Protein AF-R7UE09-F1 (afdb_monomer_lite)

Structure (mmCIF, N/CA/C/O backbone):
data_AF-R7UE09-F1
#
_entry.id   AF-R7UE09-F1
#
loop_
_atom_site.group_PDB
_atom_site.id
_atom_site.type_symbol
_atom_site.label_atom_id
_atom_site.label_alt_id
_atom_site.label_comp_id
_atom_site.label_asym_id
_atom_site.label_entity_id
_atom_site.label_seq_id
_atom_site.pdbx_PDB_ins_code
_atom_site.Cartn_x
_atom_site.Cartn_y
_atom_site.Cartn_z
_atom_site.occupancy
_atom_site.B_iso_or_equiv
_atom_site.auth_seq_id
_atom_site.auth_comp_id
_atom_site.auth_asym_id
_atom_site.auth_atom_id
_atom_site.pdbx_PDB_model_num
ATOM 1 N N . MET A 1 1 ? -46.634 3.677 63.018 1.00 90.06 1 MET A N 1
ATOM 2 C CA . MET A 1 1 ? -45.262 4.240 62.948 1.00 90.06 1 MET A CA 1
ATOM 3 C C . MET A 1 1 ? -44.211 3.188 62.616 1.00 90.06 1 MET A C 1
ATOM 5 O O . MET A 1 1 ? -43.469 3.429 61.680 1.00 90.06 1 MET A O 1
ATOM 9 N N . LYS A 1 2 ? -44.142 2.040 63.313 1.00 96.00 2 LYS A N 1
ATOM 10 C CA . LYS A 1 2 ? -43.144 0.992 63.010 1.00 96.00 2 LYS A CA 1
ATOM 11 C C . LYS A 1 2 ? -43.232 0.473 61.567 1.00 96.00 2 LYS A C 1
ATOM 13 O O . LYS A 1 2 ? -42.225 0.508 60.877 1.00 96.00 2 LYS A O 1
ATOM 18 N N . ASP A 1 3 ? -44.431 0.135 61.094 1.00 96.38 3 ASP A N 1
ATOM 19 C CA . ASP A 1 3 ? -44.617 -0.410 59.736 1.00 96.38 3 ASP A CA 1
ATOM 20 C C . ASP A 1 3 ? -44.203 0.577 58.636 1.00 96.38 3 ASP A C 1
ATOM 22 O O . ASP A 1 3 ? -43.541 0.194 57.678 1.00 96.38 3 ASP A O 1
ATOM 26 N N . LEU A 1 4 ? -44.504 1.870 58.817 1.00 96.81 4 LEU A N 1
ATOM 27 C CA . LEU A 1 4 ? -44.086 2.927 57.889 1.00 96.81 4 LEU A CA 1
ATOM 28 C C . LEU A 1 4 ? -42.556 3.007 57.781 1.00 96.81 4 LEU A C 1
ATOM 30 O O . LEU A 1 4 ? -42.018 3.097 56.681 1.00 96.81 4 LEU A O 1
ATOM 34 N N . VAL A 1 5 ? -41.854 2.938 58.917 1.00 97.38 5 VAL A N 1
ATOM 35 C CA . VAL A 1 5 ? -40.384 2.954 58.940 1.00 97.38 5 VAL A CA 1
ATOM 36 C C . VAL A 1 5 ? -39.818 1.713 58.250 1.00 97.38 5 VAL A C 1
ATOM 38 O O . VAL A 1 5 ? -38.855 1.828 57.497 1.00 97.38 5 VAL A O 1
ATOM 41 N N . THR A 1 6 ? -40.414 0.536 58.455 1.00 97.19 6 THR A N 1
ATOM 42 C CA . THR A 1 6 ? -39.964 -0.701 57.804 1.00 97.19 6 THR A CA 1
ATOM 43 C C . THR A 1 6 ? -40.121 -0.638 56.284 1.00 97.19 6 THR A C 1
ATOM 45 O O . THR A 1 6 ? -39.176 -0.985 55.576 1.00 97.19 6 THR A O 1
ATOM 48 N N . THR A 1 7 ? -41.250 -0.131 55.778 1.00 97.38 7 THR A N 1
ATOM 49 C CA . THR A 1 7 ? -41.469 0.057 54.333 1.00 97.38 7 THR A CA 1
ATOM 50 C C . THR A 1 7 ? -40.453 1.024 53.731 1.00 97.38 7 THR A C 1
ATOM 52 O O . THR A 1 7 ? -39.807 0.689 52.741 1.00 97.38 7 THR A O 1
ATOM 55 N N . MET A 1 8 ? -40.224 2.176 54.373 1.00 97.44 8 MET A N 1
ATOM 56 C CA . MET A 1 8 ? -39.226 3.148 53.907 1.00 97.44 8 MET A CA 1
ATOM 57 C C . MET A 1 8 ? -37.816 2.548 53.855 1.00 97.44 8 MET A C 1
ATOM 59 O O . MET A 1 8 ? -37.061 2.804 52.919 1.00 97.44 8 MET A O 1
ATOM 63 N N . VAL A 1 9 ? -37.443 1.731 54.847 1.00 97.94 9 VAL A N 1
ATOM 64 C CA . VAL A 1 9 ? -36.134 1.063 54.866 1.00 97.94 9 VAL A CA 1
ATOM 65 C C . VAL A 1 9 ? -35.990 0.090 53.697 1.00 97.94 9 VAL A C 1
ATOM 67 O O . VAL A 1 9 ? -34.912 0.023 53.104 1.00 97.94 9 VAL A O 1
ATOM 70 N N . GLU A 1 10 ? -37.039 -0.651 53.349 1.00 97.69 10 GLU A N 1
ATOM 71 C CA . GLU A 1 10 ? -36.979 -1.605 52.240 1.00 97.69 10 GLU A CA 1
ATOM 72 C C . GLU A 1 10 ? -36.928 -0.898 50.877 1.00 97.69 10 GLU A C 1
ATOM 74 O O . GLU A 1 10 ? -36.085 -1.236 50.045 1.00 97.69 10 GLU A O 1
ATOM 79 N N . GLU A 1 11 ? -37.708 0.170 50.687 1.00 97.94 11 GLU A N 1
ATOM 80 C CA . GLU A 1 11 ? -37.618 1.031 49.498 1.00 97.94 11 GLU A CA 1
ATOM 81 C C . GLU A 1 11 ? -36.215 1.639 49.338 1.00 97.94 11 GLU A C 1
ATOM 83 O O . GLU A 1 11 ? -35.637 1.620 48.248 1.00 97.94 11 GLU A O 1
ATOM 88 N N . MET A 1 12 ? -35.609 2.113 50.433 1.00 97.88 12 MET A N 1
ATOM 89 C CA . MET A 1 12 ? -34.238 2.631 50.412 1.00 97.88 12 MET A CA 1
ATOM 90 C C . MET A 1 12 ? -33.205 1.564 50.024 1.00 97.88 12 MET A C 1
ATOM 92 O O . MET A 1 12 ? -32.206 1.896 49.379 1.00 97.88 12 MET A O 1
ATOM 96 N N . LYS A 1 13 ? -33.405 0.291 50.394 1.00 98.12 13 LYS A N 1
ATOM 97 C CA . LYS A 1 13 ? -32.512 -0.801 49.970 1.00 98.12 13 LYS A CA 1
ATOM 98 C C . LYS A 1 13 ? -32.642 -1.088 48.479 1.00 98.12 13 LYS A C 1
ATOM 100 O O . LYS A 1 13 ? -31.619 -1.244 47.813 1.00 98.12 13 LYS A O 1
ATOM 105 N N . GLU A 1 14 ? -33.858 -1.133 47.947 1.00 97.88 14 GLU A N 1
ATOM 106 C CA . GLU A 1 14 ? -34.077 -1.364 46.514 1.00 97.88 14 GLU A CA 1
ATOM 107 C C . GLU A 1 14 ? -33.550 -0.206 45.656 1.00 97.88 14 GLU A C 1
ATOM 109 O O . GLU A 1 14 ? -32.908 -0.434 44.625 1.00 97.88 14 GLU A O 1
ATOM 114 N N . LEU A 1 15 ? -33.696 1.038 46.123 1.00 97.75 15 LEU A N 1
ATOM 115 C CA . LEU A 1 15 ? -33.069 2.204 45.494 1.00 97.75 15 LEU A CA 1
ATOM 116 C C . LEU A 1 15 ? -31.538 2.093 45.475 1.00 97.75 15 LEU A C 1
ATOM 118 O O . LEU A 1 15 ? -30.920 2.368 44.447 1.00 97.75 15 LEU A O 1
ATOM 122 N N . ARG A 1 16 ? -30.909 1.636 46.568 1.00 97.88 16 ARG A N 1
ATOM 123 C CA . ARG A 1 16 ? -29.450 1.411 46.604 1.00 97.88 16 ARG A CA 1
ATOM 124 C C . ARG A 1 16 ? -29.007 0.346 45.605 1.00 97.88 16 ARG A C 1
ATOM 126 O O . ARG A 1 16 ? -28.089 0.608 44.834 1.00 97.88 16 ARG A O 1
ATOM 133 N N . LYS A 1 17 ? -29.691 -0.801 45.551 1.00 98.19 17 LYS A N 1
ATOM 134 C CA . LYS A 1 17 ? -29.401 -1.859 44.564 1.00 98.19 17 LYS A CA 1
ATOM 135 C C . LYS A 1 17 ? -29.546 -1.350 43.130 1.00 98.19 17 LYS A C 1
ATOM 137 O O . LYS A 1 17 ? -28.749 -1.692 42.259 1.00 98.19 17 LYS A O 1
ATOM 142 N N . THR A 1 18 ? -30.562 -0.528 42.874 1.00 98.06 18 THR A N 1
ATOM 143 C CA . THR A 1 18 ? -30.782 0.078 41.556 1.00 98.06 18 THR A CA 1
ATOM 144 C C . THR A 1 18 ? -29.654 1.045 41.204 1.00 98.06 18 THR A C 1
ATOM 146 O O . THR A 1 18 ? -29.106 0.955 40.108 1.00 98.06 18 THR A O 1
ATOM 149 N N . ASN A 1 19 ? -29.230 1.895 42.141 1.00 97.81 19 ASN A N 1
ATOM 150 C CA . ASN A 1 19 ? -28.097 2.799 41.942 1.00 97.81 19 ASN A CA 1
ATOM 151 C C . ASN A 1 19 ? -26.787 2.045 41.682 1.00 97.81 19 ASN A C 1
ATOM 153 O O . ASN A 1 19 ? -26.046 2.421 40.780 1.00 97.81 19 ASN A O 1
ATOM 157 N N . GLU A 1 20 ? -26.516 0.956 42.406 1.00 98.38 20 GLU A N 1
ATOM 158 C CA . GLU A 1 20 ? -25.344 0.108 42.152 1.00 98.38 20 GLU A CA 1
ATOM 159 C C . GLU A 1 20 ? -25.361 -0.455 40.726 1.00 98.38 20 GLU A C 1
ATOM 161 O O . GLU A 1 20 ? -24.360 -0.377 40.011 1.00 98.38 20 GLU A O 1
ATOM 166 N N . ARG A 1 21 ? -26.517 -0.945 40.258 1.00 98.19 21 ARG A N 1
ATOM 167 C CA . ARG A 1 21 ? -26.673 -1.394 38.866 1.00 98.19 21 ARG A CA 1
ATOM 168 C C . ARG A 1 21 ? -26.395 -0.257 37.883 1.00 98.19 21 ARG A C 1
ATOM 170 O O . ARG A 1 21 ? -25.612 -0.466 36.960 1.00 98.19 21 ARG A O 1
ATOM 177 N N . VAL A 1 22 ? -26.953 0.933 38.113 1.00 98.31 22 VAL A N 1
ATOM 178 C CA . VAL A 1 22 ? -26.730 2.118 37.265 1.00 98.31 22 VAL A CA 1
ATOM 179 C C . VAL A 1 22 ? -25.244 2.489 37.195 1.00 98.31 22 VAL A C 1
ATOM 181 O O . VAL A 1 22 ? -24.721 2.696 36.099 1.00 98.31 22 VAL A O 1
ATOM 184 N N . VAL A 1 23 ? -24.534 2.494 38.326 1.00 98.44 23 VAL A N 1
ATOM 185 C CA . VAL A 1 23 ? -23.087 2.771 38.368 1.00 98.44 23 VAL A CA 1
ATOM 186 C C . VAL A 1 23 ? -22.311 1.734 37.557 1.00 98.44 23 VAL A C 1
ATOM 188 O O . VAL A 1 23 ? -21.515 2.100 36.696 1.00 98.44 23 VAL A O 1
ATOM 191 N N . THR A 1 24 ? -22.602 0.439 37.728 1.00 98.31 24 THR A N 1
ATOM 192 C CA . THR A 1 24 ? -21.917 -0.602 36.940 1.00 98.31 24 THR A CA 1
ATOM 193 C C . THR A 1 24 ? -22.211 -0.510 35.441 1.00 98.31 24 THR A C 1
ATOM 195 O O . THR A 1 24 ? -21.341 -0.819 34.625 1.00 98.31 24 THR A O 1
ATOM 198 N N . THR A 1 25 ? -23.418 -0.087 35.047 1.00 98.19 25 THR A N 1
ATOM 199 C CA . THR A 1 25 ? -23.737 0.156 33.633 1.00 98.19 25 THR A CA 1
ATOM 200 C C . THR A 1 25 ? -23.006 1.378 33.090 1.00 98.19 25 THR A C 1
ATOM 202 O O . THR A 1 25 ? -22.496 1.315 31.974 1.00 98.19 25 THR A O 1
ATOM 205 N N . LEU A 1 26 ? -22.871 2.441 33.887 1.00 98.44 26 LEU A N 1
ATOM 206 C CA . LEU A 1 26 ? -22.141 3.648 33.504 1.00 98.44 26 LEU A CA 1
ATOM 207 C C . LEU A 1 26 ? -20.648 3.356 33.299 1.00 98.44 26 LEU A C 1
ATOM 209 O O . LEU A 1 26 ? -20.067 3.771 32.300 1.00 98.44 26 LEU A O 1
ATOM 213 N N . ASP A 1 27 ? -20.043 2.550 34.172 1.00 98.38 27 ASP A N 1
ATOM 214 C CA . ASP A 1 27 ? -18.650 2.121 34.016 1.00 98.38 27 ASP A CA 1
ATOM 215 C C . ASP A 1 27 ? -18.425 1.307 32.737 1.00 98.38 27 ASP A C 1
ATOM 217 O O . ASP A 1 27 ? -17.396 1.455 32.075 1.00 98.38 27 ASP A O 1
ATOM 221 N N . LYS A 1 28 ? -19.386 0.454 32.359 1.00 98.50 28 LYS A N 1
ATOM 222 C CA . LYS A 1 28 ? -19.333 -0.287 31.090 1.00 98.50 28 LYS A CA 1
ATOM 223 C C . LYS A 1 28 ? -19.444 0.653 29.892 1.00 98.50 28 LYS A C 1
ATOM 225 O O . LYS A 1 28 ? -18.670 0.499 28.952 1.00 98.50 28 LYS A O 1
ATOM 230 N N . MET A 1 29 ? -20.345 1.635 29.938 1.00 98.31 29 MET A N 1
ATOM 231 C CA . MET A 1 29 ? -20.470 2.646 28.882 1.00 98.31 29 MET A CA 1
ATOM 232 C C . MET A 1 29 ? -19.174 3.443 28.711 1.00 98.31 29 MET A C 1
ATOM 234 O O . MET A 1 29 ? -18.689 3.567 27.592 1.00 98.31 29 MET A O 1
ATOM 238 N N . ASN A 1 30 ? -18.546 3.867 29.811 1.00 97.88 30 ASN A N 1
ATOM 239 C CA . ASN A 1 30 ? -17.266 4.582 29.780 1.00 97.88 30 ASN A CA 1
ATOM 240 C C . ASN A 1 30 ? -16.120 3.736 29.193 1.00 97.88 30 ASN A C 1
ATOM 242 O O . ASN A 1 30 ? -15.187 4.272 28.596 1.00 97.88 30 ASN A O 1
ATOM 246 N N . ARG A 1 31 ? -16.146 2.407 29.371 1.00 98.38 31 ARG A N 1
ATOM 247 C CA . ARG A 1 31 ? -15.171 1.503 28.730 1.00 98.38 31 ARG A CA 1
ATOM 248 C C . ARG A 1 31 ? -15.414 1.398 27.228 1.00 98.38 31 ARG A C 1
ATOM 250 O O . ARG A 1 31 ? -14.464 1.541 26.466 1.00 98.38 31 ARG A O 1
ATOM 257 N N . ILE A 1 32 ? -16.670 1.220 26.821 1.00 98.31 32 ILE A N 1
ATOM 258 C CA . ILE A 1 32 ? -17.062 1.160 25.406 1.00 98.31 32 ILE A CA 1
ATOM 259 C C . ILE A 1 32 ? -16.702 2.467 24.691 1.00 98.31 32 ILE A C 1
ATOM 261 O O . ILE A 1 32 ? -16.172 2.431 23.586 1.00 98.31 32 ILE A O 1
ATOM 265 N N . GLU A 1 33 ? -16.925 3.617 25.325 1.00 98.38 33 GLU A N 1
ATOM 266 C CA . GLU A 1 33 ? -16.557 4.923 24.769 1.00 98.38 33 GLU A CA 1
ATOM 267 C C . GLU A 1 33 ? -15.050 5.016 24.482 1.00 98.38 33 GLU A C 1
ATOM 269 O O . GLU A 1 33 ? -14.645 5.392 23.381 1.00 98.38 33 GLU A O 1
ATOM 274 N N . LYS A 1 34 ? -14.206 4.565 25.419 1.00 98.50 34 LYS A N 1
ATOM 275 C CA . LYS A 1 34 ? -12.749 4.516 25.217 1.00 98.50 34 LYS A CA 1
ATOM 276 C C . LYS A 1 34 ? -12.345 3.570 24.087 1.00 98.50 34 LYS A C 1
ATOM 278 O O . LYS A 1 34 ? -11.452 3.902 23.310 1.00 98.50 34 LYS A O 1
ATOM 283 N N . GLU A 1 35 ? -12.980 2.405 23.985 1.00 98.38 35 GLU A N 1
ATOM 284 C CA . GLU A 1 35 ? -12.738 1.460 22.887 1.00 98.38 35 GLU A CA 1
ATOM 285 C C . GLU A 1 35 ? -13.143 2.060 21.533 1.00 98.38 35 GLU A C 1
ATOM 287 O O . GLU A 1 35 ? -12.391 1.955 20.562 1.00 98.38 35 GLU A O 1
ATOM 292 N N . MET A 1 36 ? -14.278 2.765 21.472 1.00 98.06 36 MET A N 1
ATOM 293 C CA . MET A 1 36 ? -14.712 3.483 20.272 1.00 98.06 36 MET A CA 1
ATOM 294 C C . MET A 1 36 ? -13.718 4.566 19.849 1.00 98.06 36 MET A C 1
ATOM 296 O O . MET A 1 36 ? -13.455 4.711 18.655 1.00 98.06 36 MET A O 1
ATOM 300 N N . ASP A 1 37 ? -13.131 5.302 20.791 1.00 98.50 37 ASP A N 1
ATOM 301 C CA . ASP A 1 37 ? -12.121 6.315 20.474 1.00 98.50 37 ASP A CA 1
ATOM 302 C C . ASP A 1 37 ? -10.816 5.705 19.947 1.00 98.50 37 ASP A C 1
ATOM 304 O O . ASP A 1 37 ? -10.200 6.258 19.032 1.00 98.50 37 ASP A O 1
ATOM 308 N N . VAL A 1 38 ? -10.402 4.546 20.467 1.00 98.38 38 VAL A N 1
ATOM 309 C CA . VAL A 1 38 ? -9.259 3.794 19.922 1.00 98.38 38 VAL A CA 1
ATOM 310 C C . VAL A 1 38 ? -9.555 3.322 18.497 1.00 98.38 38 VAL A C 1
ATOM 312 O O . VAL A 1 38 ? -8.719 3.493 17.608 1.00 98.38 38 VAL A O 1
ATOM 315 N N . LEU A 1 39 ? -10.756 2.790 18.249 1.00 98.25 39 LEU A N 1
ATOM 316 C CA . LEU A 1 39 ? -11.174 2.359 16.912 1.00 98.25 39 LEU A CA 1
ATOM 317 C C . LEU A 1 39 ? -11.241 3.524 15.919 1.00 98.25 39 LEU A C 1
ATOM 319 O O . LEU A 1 39 ? -10.801 3.374 14.780 1.00 98.25 39 LEU A O 1
ATOM 323 N N . ARG A 1 40 ? -11.728 4.698 16.340 1.00 98.44 40 ARG A N 1
ATOM 324 C CA . ARG A 1 40 ? -11.729 5.916 15.511 1.00 98.44 40 ARG A CA 1
ATOM 325 C C . ARG A 1 40 ? -10.314 6.314 15.099 1.00 98.44 40 ARG A C 1
ATOM 327 O O . ARG A 1 40 ? -10.067 6.488 13.910 1.00 98.44 40 ARG A O 1
ATOM 334 N N . LYS A 1 41 ? -9.374 6.358 16.049 1.00 98.50 41 LYS A N 1
ATOM 335 C CA . LYS A 1 41 ? -7.960 6.658 15.760 1.00 98.50 41 LYS A CA 1
ATOM 336 C C . LYS A 1 41 ? -7.346 5.654 14.786 1.00 98.50 41 LYS A C 1
ATOM 338 O O . LYS A 1 41 ? -6.725 6.055 13.809 1.00 98.50 41 LYS A O 1
ATOM 343 N N . SER A 1 42 ? -7.576 4.359 15.006 1.00 98.19 42 SER A N 1
ATOM 344 C CA . SER A 1 42 ? -7.095 3.311 14.097 1.00 98.19 42 SER A CA 1
ATOM 345 C C . SER A 1 42 ? -7.696 3.443 12.690 1.00 98.19 42 SER A C 1
ATOM 347 O O . SER A 1 42 ? -6.993 3.279 11.692 1.00 98.19 42 SER A O 1
ATOM 349 N N . SER A 1 43 ? -8.979 3.800 12.587 1.00 98.25 43 SER A N 1
ATOM 350 C CA . SER A 1 43 ? -9.632 4.069 11.303 1.00 98.25 43 SER A CA 1
ATOM 351 C C . SER A 1 43 ? -9.014 5.267 10.573 1.00 98.25 43 SER A C 1
ATOM 353 O O . SER A 1 43 ? -8.848 5.215 9.351 1.00 98.25 43 SER A O 1
ATOM 355 N N . ASP A 1 44 ? -8.661 6.334 11.292 1.00 98.12 44 ASP A N 1
ATOM 356 C CA . ASP A 1 44 ? -8.003 7.509 10.713 1.00 98.12 44 ASP A CA 1
ATOM 357 C C . ASP A 1 44 ? -6.588 7.178 10.215 1.00 98.12 44 ASP A C 1
ATOM 359 O O . ASP A 1 44 ? -6.212 7.569 9.106 1.00 98.12 44 ASP A O 1
ATOM 363 N N . GLU A 1 45 ? -5.829 6.384 10.975 1.00 98.19 45 GLU A N 1
ATOM 364 C CA . GLU A 1 45 ? -4.505 5.894 10.573 1.00 98.19 45 GLU A CA 1
ATOM 365 C C . GLU A 1 45 ? -4.570 5.043 9.297 1.00 98.19 45 GLU A C 1
ATOM 367 O O . GLU A 1 45 ? -3.796 5.268 8.361 1.00 98.19 45 GLU A O 1
ATOM 372 N N . MET A 1 46 ? -5.523 4.108 9.208 1.00 97.75 46 MET A N 1
ATOM 373 C CA . MET A 1 46 ? -5.732 3.306 7.995 1.00 97.75 46 MET A CA 1
ATOM 374 C C . MET A 1 46 ? -6.093 4.179 6.790 1.00 97.75 46 MET A C 1
ATOM 376 O O . MET A 1 46 ? -5.597 3.956 5.683 1.00 97.75 46 MET A O 1
ATOM 380 N N . ARG A 1 47 ? -6.931 5.203 6.988 1.00 98.12 47 ARG A N 1
ATOM 381 C CA . ARG A 1 47 ? -7.295 6.138 5.918 1.00 98.12 47 ARG A CA 1
ATOM 382 C C . ARG A 1 47 ? -6.079 6.906 5.406 1.00 98.12 47 ARG A C 1
ATOM 384 O O . ARG A 1 47 ? -5.974 7.133 4.201 1.00 98.12 47 ARG A O 1
ATOM 391 N N . GLU A 1 48 ? -5.161 7.285 6.287 1.00 98.31 48 GLU A N 1
ATOM 392 C CA . GLU A 1 48 ? -3.937 7.982 5.896 1.00 98.31 48 GLU A CA 1
ATOM 393 C C . GLU A 1 48 ? -2.958 7.061 5.155 1.00 98.31 48 GLU A C 1
ATOM 395 O O . GLU A 1 48 ? -2.411 7.445 4.120 1.00 98.31 48 GLU A O 1
ATOM 400 N N . GLN A 1 49 ? -2.818 5.807 5.592 1.00 96.56 49 GLN A N 1
ATOM 401 C CA . GLN A 1 49 ? -2.048 4.800 4.853 1.00 96.56 49 GLN A CA 1
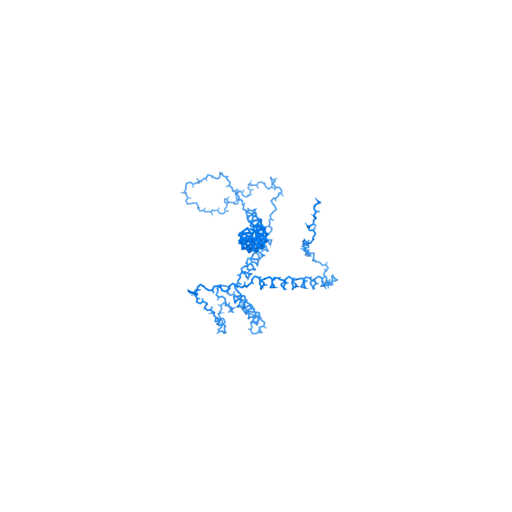ATOM 402 C C . GLN A 1 49 ? -2.604 4.583 3.440 1.00 96.56 49 GLN A C 1
ATOM 404 O O . GLN A 1 49 ? -1.841 4.544 2.472 1.00 96.56 49 GLN A O 1
ATOM 409 N N . LEU A 1 50 ? -3.931 4.505 3.289 1.00 97.44 50 LEU A N 1
ATOM 410 C CA . LEU A 1 50 ? -4.569 4.366 1.977 1.00 97.44 50 LEU A CA 1
ATOM 411 C C . LEU A 1 50 ? -4.265 5.549 1.049 1.00 97.44 50 LEU A C 1
ATOM 413 O O . LEU A 1 50 ? -4.008 5.332 -0.136 1.00 97.44 50 LEU A O 1
ATOM 417 N N . LYS A 1 51 ? -4.229 6.785 1.564 1.00 97.69 51 LYS A N 1
ATOM 418 C CA . LYS A 1 51 ? -3.824 7.953 0.761 1.00 97.69 51 LYS A CA 1
ATOM 419 C C . LYS A 1 51 ? -2.377 7.845 0.289 1.00 97.69 51 LYS A C 1
ATOM 421 O O . LYS A 1 51 ? -2.108 8.081 -0.887 1.00 97.69 51 LYS A O 1
ATOM 426 N N . GLN A 1 52 ? -1.462 7.447 1.175 1.00 96.88 52 GLN A N 1
ATOM 427 C CA . GLN A 1 52 ? -0.052 7.259 0.822 1.00 96.88 52 GLN A CA 1
ATOM 428 C C . GLN A 1 52 ? 0.116 6.181 -0.258 1.00 96.88 52 GLN A C 1
ATOM 430 O O . GLN A 1 52 ? 0.859 6.372 -1.221 1.00 96.88 52 GLN A O 1
ATOM 435 N N . HIS A 1 53 ? -0.616 5.069 -0.152 1.00 93.88 53 HIS A N 1
ATOM 436 C CA . HIS A 1 53 ? -0.616 4.026 -1.178 1.00 93.88 53 HIS A CA 1
ATOM 437 C C . HIS A 1 53 ? -1.177 4.517 -2.517 1.00 93.88 53 HIS A C 1
ATOM 439 O O . HIS A 1 53 ? -0.565 4.270 -3.558 1.00 93.88 53 HIS A O 1
ATOM 445 N N . ALA A 1 54 ? -2.293 5.251 -2.506 1.00 96.62 54 ALA A N 1
ATOM 446 C CA . ALA A 1 54 ? -2.868 5.834 -3.717 1.00 96.62 54 ALA A CA 1
ATOM 447 C C . ALA A 1 54 ? -1.888 6.795 -4.411 1.00 96.62 54 ALA A C 1
ATOM 449 O O . ALA A 1 54 ? -1.775 6.804 -5.638 1.00 96.62 54 ALA A O 1
ATOM 450 N N . GLU A 1 55 ? -1.122 7.563 -3.637 1.00 97.81 55 GLU A N 1
ATOM 451 C CA . GLU A 1 55 ? -0.096 8.444 -4.180 1.00 97.81 55 GLU A CA 1
ATOM 452 C C . GLU A 1 55 ? 1.045 7.671 -4.854 1.00 97.81 55 GLU A C 1
ATOM 454 O O . GLU A 1 55 ? 1.470 8.053 -5.947 1.00 97.81 55 GLU A O 1
ATOM 459 N N . VAL A 1 56 ? 1.520 6.575 -4.255 1.00 96.50 56 VAL A N 1
ATOM 460 C CA . VAL A 1 56 ? 2.548 5.714 -4.867 1.00 96.50 56 VAL A CA 1
ATOM 461 C C . VAL A 1 56 ? 2.054 5.134 -6.193 1.00 96.50 56 VAL A C 1
ATOM 463 O O . VAL A 1 56 ? 2.778 5.194 -7.187 1.00 96.50 56 VAL A O 1
ATOM 466 N N . ILE A 1 57 ? 0.812 4.643 -6.236 1.00 97.00 57 ILE A N 1
ATOM 467 C CA . ILE A 1 57 ? 0.200 4.098 -7.458 1.00 97.00 57 ILE A CA 1
ATOM 468 C C . ILE A 1 57 ? 0.124 5.173 -8.546 1.00 97.00 57 ILE A C 1
ATOM 470 O O . ILE A 1 57 ? 0.514 4.933 -9.687 1.00 97.00 57 ILE A O 1
ATOM 474 N N . ARG A 1 58 ? -0.296 6.394 -8.197 1.00 97.44 58 ARG A N 1
ATOM 475 C CA . ARG A 1 58 ? -0.353 7.519 -9.141 1.00 97.44 58 ARG A CA 1
ATOM 476 C C . ARG A 1 58 ? 1.022 7.854 -9.729 1.00 97.44 58 ARG A C 1
ATOM 478 O O . ARG A 1 58 ? 1.132 8.112 -10.929 1.00 97.44 58 ARG A O 1
ATOM 485 N N . HIS A 1 59 ? 2.071 7.834 -8.907 1.00 95.38 59 HIS A N 1
ATOM 486 C CA . HIS A 1 59 ? 3.442 8.042 -9.377 1.00 95.38 59 HIS A CA 1
ATOM 487 C C . HIS A 1 59 ? 3.900 6.925 -10.321 1.00 95.38 59 HIS A C 1
ATOM 489 O O . HIS A 1 59 ? 4.512 7.218 -11.347 1.00 95.38 59 HIS A O 1
ATOM 495 N N . GLN A 1 60 ? 3.582 5.667 -10.005 1.00 92.69 60 GLN A N 1
ATOM 496 C CA . GLN A 1 60 ? 3.890 4.524 -10.867 1.00 92.69 60 GLN A CA 1
ATOM 497 C C . GLN A 1 60 ? 3.163 4.616 -12.211 1.00 92.69 60 GLN A C 1
ATOM 499 O O . GLN A 1 60 ? 3.806 4.454 -13.243 1.00 92.69 60 GLN A O 1
ATOM 504 N N . GLN A 1 61 ? 1.872 4.959 -12.214 1.00 96.75 61 GLN A N 1
ATOM 505 C CA . GLN A 1 61 ? 1.105 5.148 -13.448 1.00 96.75 61 GLN A CA 1
ATOM 506 C C . GLN A 1 61 ? 1.725 6.244 -14.319 1.00 96.75 61 GLN A C 1
ATOM 508 O O . GLN A 1 61 ? 2.068 6.006 -15.470 1.00 96.75 61 GLN A O 1
ATOM 513 N N . THR A 1 62 ? 1.988 7.413 -13.728 1.00 96.75 62 THR A N 1
ATOM 514 C CA . THR A 1 62 ? 2.615 8.543 -14.435 1.00 96.75 62 THR A CA 1
ATOM 515 C C . THR A 1 62 ? 3.980 8.165 -15.018 1.00 96.75 62 THR A C 1
ATOM 5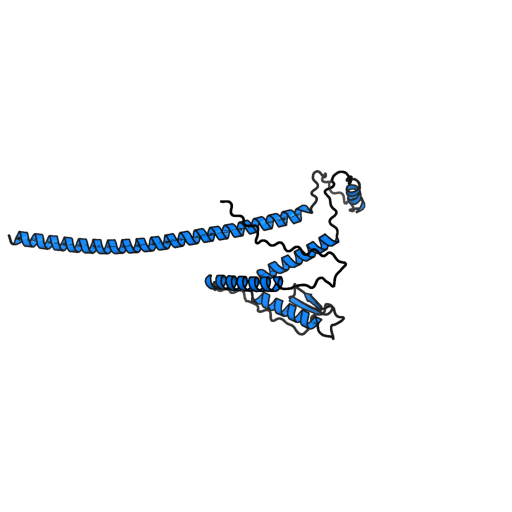17 O O . THR A 1 62 ? 4.377 8.651 -16.076 1.00 96.75 62 THR A O 1
ATOM 520 N N . PHE A 1 63 ? 4.741 7.326 -14.314 1.00 96.19 63 PHE A N 1
ATOM 521 C CA . PHE A 1 63 ? 6.029 6.839 -14.791 1.00 96.19 63 PHE A CA 1
ATOM 522 C C . PHE A 1 63 ? 5.874 5.892 -15.987 1.00 96.19 63 PHE A C 1
ATOM 524 O O . PHE A 1 63 ? 6.578 6.068 -16.982 1.00 96.19 63 PHE A O 1
ATOM 531 N N . MET A 1 64 ? 4.938 4.943 -15.913 1.00 97.06 64 MET A N 1
ATOM 532 C CA . MET A 1 64 ? 4.631 4.025 -17.013 1.00 97.06 64 MET A CA 1
ATOM 533 C C . MET A 1 64 ? 4.149 4.777 -18.255 1.00 97.06 64 MET A C 1
ATOM 535 O O . MET A 1 64 ? 4.648 4.513 -19.344 1.00 97.06 64 MET A O 1
ATOM 539 N N . ASP A 1 65 ? 3.282 5.777 -18.090 1.00 95.69 65 ASP A N 1
ATOM 540 C CA . ASP A 1 65 ? 2.784 6.599 -19.200 1.00 95.69 65 ASP A CA 1
ATOM 541 C C . ASP A 1 65 ? 3.927 7.364 -19.889 1.00 95.69 65 ASP A C 1
ATOM 543 O O . ASP A 1 65 ? 4.001 7.430 -21.114 1.00 95.69 65 ASP A O 1
ATOM 547 N N . LYS A 1 66 ? 4.880 7.900 -19.112 1.00 95.06 66 LYS A N 1
ATOM 548 C CA . LYS A 1 66 ? 6.076 8.564 -19.660 1.00 95.06 66 LYS A CA 1
ATOM 549 C C . LYS A 1 66 ? 6.998 7.596 -20.396 1.00 95.06 66 LYS A C 1
ATOM 551 O O . LYS A 1 66 ? 7.631 7.992 -21.376 1.00 95.06 66 LYS A O 1
ATOM 556 N N . MET A 1 67 ? 7.120 6.361 -19.913 1.00 93.94 67 MET A N 1
ATOM 557 C CA . MET A 1 67 ? 7.886 5.326 -20.603 1.00 93.94 67 MET A CA 1
ATOM 558 C C . MET A 1 67 ? 7.223 4.936 -21.922 1.00 93.94 67 MET A C 1
ATOM 560 O O . MET A 1 67 ? 7.894 4.969 -22.950 1.00 93.94 67 MET A O 1
ATOM 564 N N . ASP A 1 68 ? 5.920 4.658 -21.909 1.00 93.06 68 ASP A N 1
ATOM 565 C CA . ASP A 1 68 ? 5.151 4.304 -23.106 1.00 93.06 68 ASP A CA 1
ATOM 566 C C . ASP A 1 68 ? 5.184 5.439 -24.138 1.00 93.06 68 ASP A C 1
ATOM 568 O O . ASP A 1 68 ? 5.482 5.205 -25.306 1.00 93.06 68 ASP A O 1
ATOM 572 N N . GLN A 1 69 ? 5.017 6.695 -23.708 1.00 92.50 69 GLN A N 1
ATOM 573 C CA . GLN A 1 69 ? 5.142 7.855 -24.591 1.00 92.50 69 GLN A CA 1
ATOM 574 C C . GLN A 1 69 ? 6.536 7.954 -25.224 1.00 92.50 69 GLN A C 1
ATOM 576 O O . GLN A 1 69 ? 6.660 8.301 -26.398 1.00 92.50 69 GLN A O 1
ATOM 581 N N . LYS A 1 70 ? 7.595 7.652 -24.468 1.00 90.75 70 LYS A N 1
ATOM 582 C CA . LYS A 1 70 ? 8.968 7.679 -24.980 1.00 90.75 70 LYS A CA 1
ATOM 583 C C . LYS A 1 70 ? 9.233 6.546 -25.971 1.00 90.75 70 LYS A C 1
ATOM 585 O O . LYS A 1 70 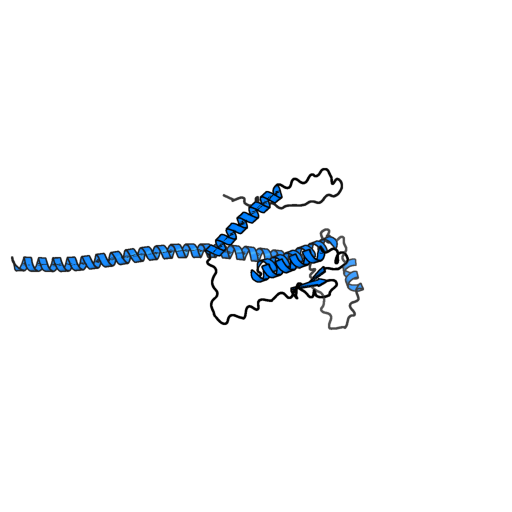? 9.919 6.773 -26.961 1.00 90.75 70 LYS A O 1
ATOM 590 N N . GLU A 1 71 ? 8.714 5.350 -25.708 1.00 87.50 71 GLU A N 1
ATOM 591 C CA . GLU A 1 71 ? 8.857 4.199 -26.605 1.00 87.50 71 GLU A CA 1
ATOM 592 C C . GLU A 1 71 ? 8.049 4.395 -27.892 1.00 87.50 71 GLU A C 1
ATOM 594 O O . GLU A 1 71 ? 8.584 4.233 -28.987 1.00 87.50 71 GLU A O 1
ATOM 599 N N . ARG A 1 72 ? 6.791 4.835 -27.782 1.00 86.88 72 ARG A N 1
ATOM 600 C CA . ARG A 1 72 ? 5.926 5.104 -28.940 1.00 86.88 72 ARG A CA 1
ATOM 601 C C . ARG A 1 72 ? 6.306 6.360 -29.703 1.00 86.88 72 ARG A C 1
ATOM 603 O O . ARG A 1 72 ? 6.059 6.415 -30.900 1.00 86.88 72 ARG A O 1
ATOM 610 N N . GLY A 1 73 ? 6.924 7.344 -29.054 1.00 83.69 73 GLY A N 1
ATOM 611 C CA . GLY A 1 73 ? 7.395 8.566 -29.709 1.00 83.69 73 GLY A CA 1
ATOM 612 C C . GLY A 1 73 ? 8.440 8.311 -30.801 1.00 83.69 73 GLY A C 1
ATOM 613 O O . GLY A 1 73 ? 8.655 9.172 -31.647 1.00 83.69 73 GLY A O 1
ATOM 614 N N . CYS A 1 74 ? 9.069 7.132 -30.808 1.00 78.50 74 CYS A N 1
ATOM 615 C CA . CYS A 1 74 ? 9.980 6.700 -31.867 1.00 78.50 74 CYS A CA 1
ATOM 616 C C . CYS A 1 74 ? 9.302 5.863 -32.965 1.00 78.50 74 CYS A C 1
ATOM 618 O O . CYS A 1 74 ? 9.946 5.563 -33.969 1.00 78.50 74 CYS A O 1
ATOM 620 N N . ASN A 1 75 ? 8.033 5.483 -32.797 1.00 83.88 75 ASN A N 1
ATOM 621 C CA . ASN A 1 75 ? 7.308 4.667 -33.764 1.00 83.88 75 ASN A CA 1
ATOM 622 C C . ASN A 1 75 ? 6.574 5.573 -34.758 1.00 83.88 75 ASN A C 1
ATOM 624 O O . ASN A 1 75 ? 5.748 6.396 -34.369 1.00 83.88 75 ASN A O 1
ATOM 628 N N . LEU A 1 76 ? 6.836 5.387 -36.052 1.00 83.06 76 LEU A N 1
ATOM 629 C CA . LEU A 1 76 ? 6.021 5.979 -37.109 1.00 83.06 76 LEU A CA 1
ATOM 630 C C . LEU A 1 76 ? 4.803 5.081 -37.344 1.00 83.06 76 LEU A C 1
ATOM 632 O O . LEU A 1 76 ? 4.955 3.917 -37.711 1.00 83.06 76 LEU A O 1
ATOM 636 N N . ILE A 1 77 ? 3.603 5.617 -37.133 1.00 82.06 77 ILE A N 1
ATOM 637 C CA . ILE A 1 77 ? 2.351 4.916 -37.431 1.00 82.06 77 ILE A CA 1
ATOM 638 C C . ILE A 1 77 ? 1.807 5.474 -38.745 1.00 82.06 77 ILE A C 1
ATOM 640 O O . ILE A 1 77 ? 1.459 6.651 -38.822 1.00 82.06 77 ILE A O 1
ATOM 644 N N . VAL A 1 78 ? 1.749 4.631 -39.777 1.00 81.56 78 VAL A N 1
ATOM 645 C CA . VAL A 1 78 ? 1.200 4.983 -41.092 1.00 81.56 78 VAL A CA 1
ATOM 646 C C . VAL A 1 78 ? -0.221 4.433 -41.182 1.00 81.56 78 VAL A C 1
ATOM 648 O O . VAL A 1 78 ? -0.430 3.228 -41.081 1.00 81.56 78 VAL A O 1
ATOM 651 N N . PHE A 1 79 ? -1.203 5.316 -41.355 1.00 84.94 79 PHE A N 1
ATOM 652 C CA . PHE A 1 79 ? -2.604 4.944 -41.563 1.00 84.94 79 PHE A CA 1
ATOM 653 C C . PHE A 1 79 ? -2.963 5.025 -43.051 1.00 84.94 79 PHE A C 1
ATOM 655 O O . PHE A 1 79 ? -2.412 5.849 -43.777 1.00 84.94 79 PHE A O 1
ATOM 662 N N . GLY A 1 80 ? -3.923 4.211 -43.498 1.00 80.19 80 GLY A N 1
ATOM 663 C CA . GLY A 1 80 ? -4.472 4.298 -44.857 1.00 80.19 80 GLY A CA 1
ATOM 664 C C . GLY A 1 80 ? -3.669 3.576 -45.944 1.00 80.19 80 GLY A C 1
ATOM 665 O O . GLY A 1 80 ? -3.916 3.811 -47.125 1.00 80.19 80 GLY A O 1
ATOM 666 N N . MET A 1 81 ? -2.742 2.687 -45.576 1.00 76.44 81 MET A N 1
ATOM 667 C CA . MET A 1 81 ? -2.207 1.714 -46.531 1.00 76.44 81 MET A CA 1
ATOM 668 C C . MET A 1 81 ? -3.322 0.738 -46.919 1.00 76.44 81 MET A C 1
ATOM 670 O O . MET A 1 81 ? -4.051 0.261 -46.050 1.00 76.44 81 MET A O 1
ATOM 674 N N . LYS A 1 82 ? -3.483 0.474 -48.219 1.00 78.88 82 LYS A N 1
ATOM 675 C CA . LYS A 1 82 ? -4.372 -0.598 -48.676 1.00 78.88 82 LYS A CA 1
ATOM 676 C C . LYS A 1 82 ? -3.748 -1.923 -48.247 1.00 78.88 82 LYS A C 1
ATOM 678 O O . LYS A 1 82 ? -2.565 -2.135 -48.495 1.00 78.88 82 LYS A O 1
ATOM 683 N N . GLU A 1 83 ? -4.526 -2.770 -47.584 1.00 80.38 83 GLU A N 1
ATOM 684 C CA . GLU A 1 83 ? -4.139 -4.161 -47.356 1.00 80.38 83 GLU A CA 1
ATOM 685 C C . GLU A 1 83 ? -4.092 -4.820 -48.738 1.00 80.38 83 GLU A C 1
ATOM 687 O O . GLU A 1 83 ? -5.122 -4.947 -49.397 1.00 80.38 83 GLU A O 1
ATOM 692 N N . GLU A 1 84 ? -2.892 -5.093 -49.252 1.00 71.88 84 GLU A N 1
ATOM 693 C CA . GLU A 1 84 ? -2.760 -5.834 -50.503 1.00 71.88 84 GLU A CA 1
ATOM 694 C C . GLU A 1 84 ? -3.068 -7.304 -50.229 1.00 71.88 84 GLU A C 1
ATOM 696 O O . GLU A 1 84 ? -2.482 -7.918 -49.334 1.00 71.88 84 GLU A O 1
ATOM 701 N N . ASP A 1 85 ? -4.009 -7.845 -50.999 1.00 65.31 85 ASP A N 1
ATOM 702 C CA . ASP A 1 85 ? -4.405 -9.245 -50.943 1.00 65.31 85 ASP A CA 1
ATOM 703 C C . ASP A 1 85 ? -3.206 -10.129 -51.328 1.00 65.31 85 ASP A C 1
ATOM 705 O O . ASP A 1 85 ? -2.830 -10.203 -52.496 1.00 65.31 85 ASP A O 1
ATOM 709 N N . GLU A 1 86 ? -2.588 -10.749 -50.319 1.00 60.97 86 GLU A N 1
ATOM 710 C CA . GLU A 1 86 ? -1.705 -11.925 -50.369 1.00 60.97 86 GLU A CA 1
ATOM 711 C C . GLU A 1 86 ? -0.995 -12.186 -51.715 1.00 60.97 86 GLU A C 1
ATOM 713 O O . GLU A 1 86 ? -1.234 -13.189 -52.387 1.00 60.97 86 GLU A O 1
ATOM 718 N N . ALA A 1 87 ? -0.058 -11.320 -52.097 1.00 51.78 87 ALA A N 1
ATOM 719 C CA . ALA A 1 87 ? 0.961 -11.667 -53.079 1.00 51.78 87 ALA A CA 1
ATOM 720 C C . ALA A 1 87 ? 2.313 -11.722 -52.369 1.00 51.78 87 ALA A C 1
ATOM 722 O O . ALA A 1 87 ? 2.702 -10.771 -51.694 1.00 51.78 87 ALA A O 1
ATOM 723 N N . GLU A 1 88 ? 3.011 -12.850 -52.505 1.00 58.03 88 GLU A N 1
ATOM 724 C CA . GLU A 1 88 ? 4.386 -13.076 -52.052 1.00 58.03 88 GLU A CA 1
ATOM 725 C C . GLU A 1 88 ? 5.326 -12.004 -52.628 1.00 58.03 88 GLU A C 1
ATOM 727 O O . GLU A 1 88 ? 5.976 -12.186 -53.658 1.00 58.03 88 GLU A O 1
ATOM 732 N N . THR A 1 89 ? 5.395 -10.846 -51.981 1.00 50.38 89 THR A N 1
ATOM 733 C CA . THR A 1 89 ? 6.289 -9.770 -52.379 1.00 50.38 89 THR A CA 1
ATOM 734 C C . THR A 1 89 ? 7.597 -9.943 -51.628 1.00 50.38 89 THR A C 1
ATOM 736 O O . THR A 1 89 ? 7.725 -9.725 -50.421 1.00 50.38 89 THR A O 1
ATOM 739 N N . ASN A 1 90 ? 8.603 -10.382 -52.384 1.00 58.59 90 ASN A N 1
ATOM 740 C CA . ASN A 1 90 ? 10.005 -10.225 -52.037 1.00 58.59 90 ASN A CA 1
ATOM 741 C C . ASN A 1 90 ? 10.192 -8.793 -51.538 1.00 58.59 90 ASN A C 1
ATOM 743 O O . ASN A 1 90 ? 10.068 -7.860 -52.326 1.00 58.59 90 ASN A O 1
ATOM 747 N N . THR A 1 91 ? 10.415 -8.625 -50.233 1.00 54.44 91 THR A N 1
ATOM 748 C CA . THR A 1 91 ? 10.518 -7.317 -49.583 1.00 54.44 91 THR A CA 1
ATOM 749 C C . THR A 1 91 ? 11.797 -6.644 -50.066 1.00 54.44 91 THR A C 1
ATOM 751 O O . THR A 1 91 ? 12.858 -6.728 -49.439 1.00 54.44 91 THR A O 1
ATOM 754 N N . ASP A 1 92 ? 11.726 -6.050 -51.251 1.00 55.78 92 ASP A N 1
ATOM 755 C CA . ASP A 1 92 ? 12.831 -5.346 -51.853 1.00 55.78 92 ASP A CA 1
ATOM 756 C C . ASP A 1 92 ? 13.059 -4.090 -51.016 1.00 55.78 92 ASP A C 1
ATOM 758 O O . ASP A 1 92 ? 12.222 -3.191 -50.913 1.00 55.78 92 ASP A O 1
ATOM 762 N N . LYS A 1 93 ? 14.216 -4.040 -50.358 1.00 56.75 93 LYS A N 1
ATOM 763 C CA . LYS A 1 93 ? 14.638 -2.918 -49.509 1.00 56.75 93 LYS A CA 1
ATOM 764 C C . LYS A 1 93 ? 14.661 -1.580 -50.268 1.00 56.75 93 LYS A C 1
ATOM 766 O O . LYS A 1 93 ? 14.844 -0.539 -49.637 1.00 56.75 93 LYS A O 1
ATOM 771 N N . GLY A 1 94 ? 14.531 -1.597 -51.598 1.00 58.53 94 GLY A N 1
ATOM 772 C CA . GLY A 1 94 ? 14.421 -0.409 -52.441 1.00 58.53 94 GLY A CA 1
ATOM 773 C C . GLY A 1 94 ? 13.130 0.391 -52.242 1.00 58.53 94 GLY A C 1
ATOM 774 O O . GLY A 1 94 ? 13.181 1.619 -52.245 1.00 58.53 94 GLY A O 1
ATOM 775 N N . GLU A 1 95 ? 11.991 -0.259 -51.999 1.00 59.19 95 GLU A N 1
ATOM 776 C CA . GLU A 1 95 ? 10.689 0.428 -52.020 1.00 59.19 95 GLU A CA 1
ATOM 777 C C . GLU A 1 95 ? 10.444 1.261 -50.750 1.00 59.19 95 GLU A C 1
ATOM 779 O O . GLU A 1 95 ? 10.004 2.409 -50.811 1.00 59.19 95 GLU A O 1
ATOM 784 N N . THR A 1 96 ? 10.883 0.757 -49.592 1.00 59.72 96 THR A N 1
ATOM 785 C CA . THR A 1 96 ? 10.877 1.525 -48.333 1.00 59.72 96 THR A CA 1
ATOM 786 C C . THR A 1 96 ? 11.822 2.728 -48.368 1.00 59.72 96 THR A C 1
ATOM 788 O O . THR A 1 96 ? 11.529 3.743 -47.738 1.00 59.72 96 THR A O 1
ATOM 791 N N . ARG A 1 97 ? 12.928 2.666 -49.127 1.00 60.41 97 ARG A N 1
ATOM 792 C CA . ARG A 1 97 ? 13.796 3.838 -49.354 1.00 60.41 97 ARG A CA 1
ATOM 793 C C . ARG A 1 97 ? 13.138 4.876 -50.253 1.00 60.41 97 ARG A C 1
ATOM 795 O O . ARG A 1 97 ? 13.232 6.054 -49.943 1.00 60.41 97 ARG A O 1
ATOM 802 N N . SER A 1 98 ? 12.413 4.454 -51.291 1.00 65.12 98 SER A N 1
ATOM 803 C CA . SER A 1 98 ? 11.720 5.387 -52.188 1.00 65.12 98 SER A CA 1
ATOM 804 C C . SER A 1 98 ? 10.678 6.241 -51.457 1.00 65.12 98 SER A C 1
ATOM 806 O O . SER A 1 98 ? 10.551 7.425 -51.752 1.00 65.12 98 SER A O 1
ATOM 808 N N . ILE A 1 99 ? 9.978 5.688 -50.460 1.00 65.94 99 ILE A N 1
ATOM 809 C CA . ILE A 1 99 ? 9.044 6.469 -49.634 1.00 65.94 99 ILE A CA 1
ATOM 810 C C . ILE A 1 99 ? 9.799 7.491 -48.771 1.00 65.94 99 ILE A C 1
ATOM 812 O O . ILE A 1 99 ? 9.379 8.639 -48.699 1.00 65.94 99 ILE A O 1
ATOM 816 N N . ILE A 1 100 ? 10.927 7.112 -48.158 1.00 63.88 100 ILE A N 1
ATOM 817 C CA . ILE A 1 100 ? 11.744 8.028 -47.340 1.00 63.88 100 ILE A CA 1
ATOM 818 C C . ILE A 1 100 ? 12.336 9.159 -48.194 1.00 63.88 100 ILE A C 1
ATOM 820 O O . ILE A 1 100 ? 12.337 10.304 -47.755 1.00 63.88 100 ILE A O 1
ATOM 824 N N . ASP A 1 101 ? 12.787 8.855 -49.413 1.00 63.56 101 ASP A N 1
ATOM 825 C CA . ASP A 1 101 ? 13.400 9.832 -50.320 1.00 63.56 101 ASP A CA 1
ATOM 826 C C . ASP A 1 101 ? 12.366 10.783 -50.959 1.00 63.56 101 ASP A C 1
ATOM 828 O O . ASP A 1 101 ? 12.699 11.921 -51.286 1.00 63.56 101 ASP A O 1
ATOM 832 N N . ASN A 1 102 ? 11.108 10.345 -51.111 1.00 65.50 102 ASN A N 1
ATOM 833 C CA . ASN A 1 102 ? 10.006 11.168 -51.632 1.00 65.50 102 ASN A CA 1
ATOM 834 C C . ASN A 1 102 ? 9.275 11.982 -50.548 1.00 65.50 102 ASN A C 1
ATOM 836 O O . ASN A 1 102 ? 8.505 12.887 -50.880 1.00 65.50 102 ASN A O 1
ATOM 840 N N . VAL A 1 103 ? 9.488 11.684 -49.259 1.00 62.59 103 VAL A N 1
ATOM 841 C CA . VAL A 1 103 ? 9.048 12.556 -48.162 1.00 62.59 103 VAL A CA 1
ATOM 842 C C . VAL A 1 103 ? 10.000 13.747 -48.125 1.00 62.59 103 VAL A C 1
ATOM 844 O O . VAL A 1 103 ? 11.073 13.711 -47.529 1.00 62.59 103 VAL A O 1
ATOM 847 N N . ASP A 1 104 ? 9.594 14.796 -48.831 1.00 51.94 104 ASP A N 1
ATOM 848 C CA . ASP A 1 104 ? 10.308 16.055 -48.985 1.00 51.94 104 ASP A CA 1
ATOM 849 C C . ASP A 1 104 ? 10.794 16.579 -47.618 1.00 51.94 104 ASP A C 1
ATOM 851 O O . ASP A 1 104 ? 10.004 16.980 -46.756 1.00 51.94 104 ASP A O 1
ATOM 855 N N . ALA A 1 105 ? 12.116 16.565 -47.403 1.00 54.84 105 ALA A N 1
ATOM 856 C CA . ALA A 1 105 ? 12.771 16.990 -46.159 1.00 54.84 105 ALA A CA 1
ATOM 857 C C . ALA A 1 105 ? 12.487 18.462 -45.793 1.00 54.84 105 ALA A C 1
ATOM 859 O O . ALA A 1 105 ? 12.853 18.932 -44.715 1.00 54.84 105 ALA A O 1
ATOM 860 N N . THR A 1 106 ? 11.830 19.202 -46.686 1.00 54.41 106 THR A N 1
ATOM 861 C CA . THR A 1 106 ? 11.396 20.583 -46.490 1.00 54.41 106 THR A CA 1
ATOM 862 C C . THR A 1 106 ? 10.077 20.717 -45.717 1.00 54.41 106 THR A C 1
ATOM 864 O O . THR A 1 106 ? 9.790 21.805 -45.218 1.00 54.41 106 THR A O 1
ATOM 867 N N . ALA A 1 107 ? 9.292 19.644 -45.551 1.00 54.94 107 ALA A N 1
ATOM 868 C CA . ALA A 1 107 ? 7.944 19.733 -44.979 1.00 54.94 107 ALA A CA 1
ATOM 869 C C . ALA A 1 107 ? 7.876 19.687 -43.439 1.00 54.94 107 ALA A C 1
ATOM 871 O O . ALA A 1 107 ? 6.830 20.008 -42.874 1.00 54.94 107 ALA A O 1
ATOM 872 N N . SER A 1 108 ? 8.954 19.327 -42.728 1.00 51.50 108 SER A N 1
ATOM 873 C CA . SER A 1 108 ? 8.964 19.413 -41.260 1.00 51.50 108 SER A CA 1
ATOM 874 C C . SER A 1 108 ? 10.379 19.550 -40.673 1.00 51.50 108 SER A C 1
ATOM 876 O O . SER A 1 108 ? 11.125 18.569 -40.642 1.00 51.50 108 SER A O 1
ATOM 878 N N . PRO A 1 109 ? 10.772 20.735 -40.163 1.00 56.00 109 PRO A N 1
ATOM 879 C CA . PRO A 1 109 ? 12.096 20.966 -39.571 1.00 56.00 109 PRO A CA 1
ATOM 880 C C . PRO A 1 109 ? 12.333 20.242 -38.228 1.00 56.00 109 PRO A C 1
ATOM 882 O O . PRO A 1 109 ? 13.437 20.314 -37.685 1.00 56.00 109 PRO A O 1
ATOM 885 N N . ASP A 1 110 ? 11.336 19.531 -37.692 1.00 55.12 110 ASP A N 1
ATOM 886 C CA . ASP A 1 110 ? 11.397 18.917 -36.359 1.00 55.12 110 ASP A CA 1
ATOM 887 C C . ASP A 1 110 ? 11.881 17.457 -36.342 1.00 55.12 110 ASP A C 1
ATOM 889 O O . ASP A 1 110 ? 12.143 16.905 -35.269 1.00 55.12 110 ASP A O 1
ATOM 893 N N . ILE A 1 111 ? 12.093 16.822 -37.501 1.00 49.59 111 ILE A N 1
ATOM 894 C CA . ILE A 1 111 ? 12.652 15.462 -37.570 1.00 49.59 111 ILE A CA 1
ATOM 895 C C . ILE A 1 111 ? 14.180 15.545 -37.474 1.00 49.59 111 ILE A C 1
ATOM 897 O O . ILE A 1 111 ? 14.919 15.400 -38.446 1.00 49.59 111 ILE A O 1
ATOM 901 N N . LYS A 1 112 ? 14.689 15.796 -36.265 1.00 55.62 112 LYS A N 1
ATOM 902 C CA . LYS A 1 112 ? 16.116 15.620 -35.976 1.00 55.62 112 LYS A CA 1
ATOM 903 C C . LYS A 1 112 ? 16.440 14.133 -36.060 1.00 55.62 112 LYS A C 1
ATOM 905 O O . LYS A 1 112 ? 15.974 13.357 -35.229 1.00 55.62 112 LYS A O 1
ATOM 910 N N . SER A 1 113 ? 17.272 13.740 -37.025 1.00 55.59 113 SER A N 1
ATOM 911 C CA . SER A 1 113 ? 17.869 12.405 -37.056 1.00 55.59 113 SER A CA 1
ATOM 912 C C . SER A 1 113 ? 18.584 12.164 -35.723 1.00 55.59 113 SER A C 1
ATOM 914 O O . SER A 1 113 ? 19.628 12.768 -35.451 1.00 55.59 113 SER A O 1
ATOM 916 N N . ILE A 1 114 ? 18.009 11.330 -34.859 1.00 55.66 114 ILE A N 1
ATOM 917 C CA . ILE A 1 114 ? 18.667 10.926 -33.620 1.00 55.66 114 ILE A CA 1
ATOM 918 C C . ILE A 1 114 ? 19.892 10.128 -34.047 1.00 55.66 114 ILE A C 1
ATOM 920 O O . ILE A 1 114 ? 19.779 9.052 -34.622 1.00 55.66 114 ILE A O 1
ATOM 924 N N . ASN A 1 115 ? 21.066 10.703 -33.812 1.00 62.75 115 ASN A N 1
ATOM 925 C CA . ASN A 1 115 ? 22.345 10.129 -34.192 1.00 62.75 115 ASN A CA 1
ATOM 926 C C . ASN A 1 115 ? 22.451 8.711 -33.590 1.00 62.75 115 ASN A C 1
ATOM 928 O O . ASN A 1 115 ? 22.214 8.545 -32.393 1.00 62.75 115 ASN A O 1
ATOM 932 N N . ASP A 1 116 ? 22.817 7.693 -34.376 1.00 62.84 116 ASP A N 1
ATOM 933 C CA . ASP A 1 116 ? 22.917 6.281 -33.945 1.00 62.84 116 ASP A CA 1
ATOM 934 C C . ASP A 1 116 ? 23.693 6.097 -32.627 1.00 62.84 116 ASP A C 1
ATOM 936 O O . ASP A 1 116 ? 23.458 5.175 -31.838 1.00 62.84 116 ASP A O 1
ATOM 940 N N . SER A 1 117 ? 24.639 7.000 -32.363 1.00 65.00 117 SER A N 1
ATOM 941 C CA . SER A 1 117 ? 25.402 7.041 -31.118 1.00 65.00 117 SER A CA 1
ATOM 942 C C . SER A 1 117 ? 24.550 7.352 -29.876 1.00 65.00 117 SER A C 1
ATOM 944 O O . SER A 1 117 ? 24.826 6.806 -28.804 1.00 65.00 117 SER A O 1
ATOM 946 N N . GLU A 1 118 ? 23.504 8.172 -29.991 1.00 69.00 118 GLU A N 1
ATOM 947 C CA . GLU A 1 118 ? 22.559 8.480 -28.913 1.00 69.00 118 GLU A CA 1
ATOM 948 C C . GLU A 1 118 ? 21.587 7.333 -28.669 1.00 69.00 118 GLU A C 1
ATOM 950 O O . GLU A 1 118 ? 21.417 6.935 -27.515 1.00 69.00 118 GLU A O 1
ATOM 955 N N . GLN A 1 119 ? 21.060 6.707 -29.726 1.00 67.44 119 GLN A N 1
ATOM 956 C CA . GLN A 1 119 ? 20.229 5.507 -29.586 1.00 67.44 119 GLN A CA 1
ATOM 957 C C . GLN A 1 119 ? 20.992 4.378 -28.879 1.00 67.44 119 GLN A C 1
ATOM 959 O O . GLN A 1 119 ? 20.476 3.752 -27.951 1.00 67.44 119 GLN A O 1
ATOM 964 N N . ARG A 1 120 ? 22.272 4.160 -29.220 1.00 68.06 120 ARG A N 1
ATOM 965 C CA . ARG A 1 120 ? 23.127 3.176 -28.525 1.00 68.06 120 ARG A CA 1
ATOM 966 C C . ARG A 1 120 ? 23.374 3.535 -27.059 1.00 68.06 120 ARG A C 1
ATOM 968 O O . ARG A 1 120 ? 23.393 2.640 -26.209 1.00 68.06 120 ARG A O 1
ATOM 975 N N . LYS A 1 121 ? 23.549 4.822 -26.734 1.00 69.94 121 LYS A N 1
ATOM 976 C CA . LYS A 1 121 ? 23.672 5.290 -25.342 1.00 69.94 121 LYS A CA 1
ATOM 977 C C . LYS A 1 121 ? 22.370 5.070 -24.571 1.00 69.94 121 LYS A C 1
ATOM 979 O O . LYS A 1 121 ? 22.415 4.527 -23.470 1.00 69.94 121 LYS A O 1
ATOM 984 N N . GLN A 1 122 ? 21.218 5.394 -25.154 1.00 67.25 122 GLN A N 1
ATOM 985 C CA . GLN A 1 122 ? 19.909 5.180 -24.534 1.00 67.25 122 GLN A CA 1
ATOM 986 C C . GLN A 1 122 ? 19.562 3.701 -24.369 1.00 67.25 122 GLN A C 1
ATOM 988 O O . GLN A 1 122 ? 19.049 3.323 -23.317 1.00 67.25 122 GLN A O 1
ATOM 993 N N . ALA A 1 123 ? 19.924 2.841 -25.321 1.00 67.12 123 ALA A N 1
ATOM 994 C CA . ALA A 1 123 ? 19.773 1.395 -25.186 1.00 67.12 123 ALA A CA 1
ATOM 995 C C . ALA A 1 123 ? 20.681 0.811 -24.085 1.00 67.12 123 ALA A C 1
ATOM 997 O O . ALA A 1 123 ? 20.285 -0.128 -23.390 1.00 67.12 123 ALA A O 1
ATOM 998 N N . ARG A 1 124 ? 21.890 1.365 -23.889 1.00 68.19 124 ARG A N 1
ATOM 999 C CA . ARG A 1 124 ? 22.770 1.007 -22.759 1.00 68.19 124 ARG A CA 1
ATOM 1000 C C . ARG A 1 124 ? 22.187 1.450 -21.418 1.00 68.19 124 ARG A C 1
ATOM 1002 O O . ARG A 1 124 ? 22.156 0.646 -20.492 1.00 68.19 124 ARG A O 1
ATOM 1009 N N . ILE A 1 125 ? 21.700 2.688 -21.327 1.00 66.56 125 ILE A N 1
ATOM 1010 C CA . ILE A 1 125 ? 21.088 3.231 -20.104 1.00 66.56 125 ILE A CA 1
ATOM 1011 C C . ILE A 1 125 ? 19.823 2.445 -19.744 1.00 66.56 125 ILE A C 1
ATOM 1013 O O . ILE A 1 125 ? 19.666 2.053 -18.593 1.00 66.56 125 ILE A O 1
ATOM 1017 N N . SER A 1 126 ? 18.970 2.141 -20.726 1.00 68.75 126 SER A N 1
ATOM 1018 C CA . SER A 1 126 ? 17.725 1.391 -20.508 1.00 68.75 126 SER A CA 1
ATOM 1019 C C . SER A 1 126 ? 17.998 -0.046 -20.055 1.00 68.75 126 SER A C 1
ATOM 1021 O O . SER A 1 126 ? 17.374 -0.511 -19.106 1.00 68.75 126 SER A O 1
ATOM 1023 N N . ARG A 1 127 ? 19.001 -0.730 -20.634 1.00 67.75 127 ARG A N 1
ATOM 1024 C CA . ARG A 1 127 ? 19.439 -2.054 -20.148 1.00 67.75 127 ARG A CA 1
ATOM 1025 C C . ARG A 1 127 ? 19.992 -2.007 -18.726 1.00 67.75 127 ARG A C 1
ATOM 1027 O O . ARG A 1 127 ? 19.683 -2.886 -17.929 1.00 67.75 127 ARG A O 1
ATOM 1034 N N . HIS A 1 128 ? 20.784 -0.988 -18.400 1.00 68.69 128 HIS A N 1
ATOM 1035 C CA . HIS A 1 128 ? 21.312 -0.810 -17.048 1.00 68.69 128 HIS A CA 1
ATOM 1036 C C . HIS A 1 128 ? 20.186 -0.572 -16.028 1.00 68.69 128 HIS A C 1
ATOM 1038 O O . HIS A 1 128 ? 20.209 -1.142 -14.941 1.00 68.69 128 HIS A O 1
ATOM 1044 N N . TRP A 1 129 ? 19.168 0.208 -16.400 1.00 65.50 129 TRP A N 1
ATOM 1045 C CA . TRP A 1 129 ? 18.002 0.488 -15.559 1.00 65.50 129 TRP A CA 1
ATOM 1046 C C . TRP A 1 129 ? 17.100 -0.730 -15.343 1.00 65.50 129 TRP A C 1
ATOM 1048 O O . TRP A 1 129 ? 16.677 -0.979 -14.214 1.00 65.50 129 TRP A O 1
ATOM 1058 N N . LEU A 1 130 ? 16.851 -1.522 -16.391 1.00 67.50 130 LEU A N 1
ATOM 1059 C CA . LEU A 1 130 ? 16.061 -2.752 -16.289 1.00 67.50 130 LEU A CA 1
ATOM 1060 C C . LEU A 1 130 ? 16.727 -3.756 -15.332 1.00 67.50 130 LEU A C 1
ATOM 1062 O O . LEU A 1 130 ? 16.074 -4.320 -14.455 1.00 67.50 130 LEU A O 1
ATOM 1066 N N . LEU A 1 131 ? 18.051 -3.906 -15.447 1.00 67.88 131 LEU A N 1
ATOM 1067 C CA . LEU A 1 131 ? 18.853 -4.740 -14.551 1.00 67.88 131 LEU A CA 1
ATOM 1068 C C . LEU A 1 131 ? 18.849 -4.203 -13.114 1.00 67.88 131 LEU A C 1
ATOM 1070 O O . LEU A 1 131 ? 18.745 -4.987 -12.174 1.00 67.88 131 LEU A O 1
ATOM 1074 N N . TYR A 1 132 ? 18.908 -2.882 -12.930 1.00 68.25 132 TYR A N 1
ATOM 1075 C CA . TYR A 1 132 ? 18.844 -2.257 -11.607 1.00 68.25 132 TYR A CA 1
ATOM 1076 C C . TYR A 1 132 ? 17.504 -2.518 -10.904 1.00 68.25 132 TYR A C 1
ATOM 1078 O O . TYR A 1 132 ? 17.486 -2.871 -9.724 1.00 68.25 132 TYR A O 1
ATOM 1086 N N . HIS A 1 133 ? 16.384 -2.401 -11.622 1.00 60.94 133 HIS A N 1
ATOM 1087 C CA . HIS A 1 133 ? 15.059 -2.689 -11.069 1.00 60.94 133 HIS A CA 1
ATOM 1088 C C . HIS A 1 133 ? 14.870 -4.166 -10.738 1.00 60.94 133 HIS A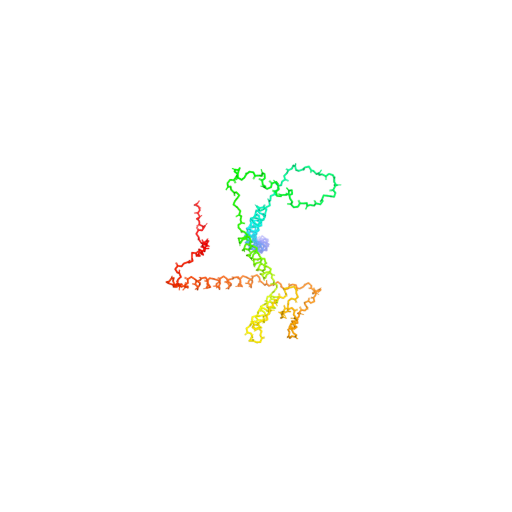 C 1
ATOM 1090 O O . HIS A 1 133 ? 14.463 -4.496 -9.626 1.00 60.94 133 HIS A O 1
ATOM 1096 N N . GLN A 1 134 ? 15.265 -5.055 -11.649 1.00 68.56 134 GLN A N 1
ATOM 1097 C CA . GLN A 1 134 ? 15.214 -6.493 -11.404 1.00 68.56 134 GLN A CA 1
ATOM 1098 C C . GLN A 1 134 ? 16.090 -6.902 -10.206 1.00 68.56 134 GLN A C 1
ATOM 1100 O O . GLN A 1 134 ? 15.742 -7.808 -9.451 1.00 68.56 134 GLN A O 1
ATOM 1105 N N . TRP A 1 135 ? 17.203 -6.197 -9.981 1.00 70.12 135 TRP A N 1
ATOM 1106 C CA . TRP A 1 135 ? 18.058 -6.394 -8.814 1.00 70.12 135 TRP A CA 1
ATOM 1107 C C . TRP A 1 135 ? 17.449 -5.826 -7.525 1.00 70.12 135 TRP A C 1
ATOM 1109 O O . TRP A 1 135 ? 17.645 -6.401 -6.455 1.00 70.12 135 TRP A O 1
ATOM 1119 N N . ARG A 1 136 ? 16.684 -4.728 -7.594 1.00 69.44 136 ARG A N 1
ATOM 1120 C CA . ARG A 1 136 ? 16.049 -4.091 -6.428 1.00 69.44 136 ARG A CA 1
ATOM 1121 C C . ARG A 1 136 ? 15.014 -4.998 -5.770 1.00 69.44 136 ARG A C 1
ATOM 1123 O O . ARG A 1 136 ? 15.033 -5.115 -4.542 1.00 69.44 136 ARG A O 1
ATOM 1130 N N . ASP A 1 137 ? 14.210 -5.679 -6.576 1.00 73.94 137 ASP A N 1
ATOM 1131 C CA . ASP A 1 137 ? 13.122 -6.543 -6.104 1.00 73.94 137 ASP A CA 1
ATOM 1132 C C . ASP A 1 137 ? 13.563 -8.004 -5.899 1.00 73.94 137 ASP A C 1
ATOM 1134 O O . ASP A 1 137 ? 12.794 -8.842 -5.431 1.00 73.94 137 ASP A O 1
ATOM 1138 N N . ALA A 1 138 ? 14.833 -8.321 -6.177 1.00 80.31 138 ALA A N 1
ATOM 1139 C CA . ALA A 1 138 ? 15.386 -9.643 -5.918 1.00 80.31 138 ALA A CA 1
ATOM 1140 C C . ALA A 1 138 ? 15.443 -9.963 -4.411 1.00 80.31 138 ALA A C 1
ATOM 1142 O O . ALA A 1 138 ? 15.825 -9.127 -3.578 1.00 80.31 138 ALA A O 1
ATOM 1143 N N . HIS A 1 139 ? 15.130 -11.220 -4.078 1.00 85.19 139 HIS A N 1
ATOM 1144 C CA . HIS A 1 139 ? 15.253 -11.771 -2.729 1.00 85.19 139 HIS A CA 1
ATOM 1145 C C . HIS A 1 139 ? 16.679 -11.550 -2.172 1.00 85.19 139 HIS A C 1
ATOM 1147 O O . HIS A 1 139 ? 17.647 -11.682 -2.930 1.00 85.19 139 HIS A O 1
ATOM 1153 N N . PRO A 1 140 ? 16.868 -11.258 -0.867 1.00 84.81 140 PRO A N 1
ATOM 1154 C CA . PRO A 1 140 ? 18.192 -10.999 -0.291 1.00 84.81 140 PRO A CA 1
ATOM 1155 C C . PRO A 1 140 ? 19.239 -12.078 -0.597 1.00 84.81 140 PRO A C 1
ATOM 1157 O O . PRO A 1 140 ? 20.379 -11.746 -0.909 1.00 84.81 140 PRO A O 1
ATOM 1160 N N . ALA A 1 141 ? 18.844 -13.355 -0.593 1.00 82.62 141 ALA A N 1
ATOM 1161 C CA . ALA A 1 141 ? 19.734 -14.462 -0.956 1.00 82.62 141 ALA A CA 1
ATOM 1162 C C . ALA A 1 141 ? 20.262 -14.345 -2.400 1.00 82.62 141 ALA A C 1
ATOM 1164 O O . ALA A 1 141 ? 21.455 -14.507 -2.639 1.00 82.62 141 ALA A O 1
ATOM 1165 N N . VAL A 1 142 ? 19.395 -13.966 -3.346 1.00 83.56 142 VAL A N 1
ATOM 1166 C CA . VAL A 1 142 ? 19.762 -13.758 -4.755 1.00 83.56 142 VAL A CA 1
ATOM 1167 C C . VAL A 1 142 ? 20.706 -12.558 -4.890 1.00 83.56 142 VAL A C 1
ATOM 1169 O O . VAL A 1 142 ? 21.664 -12.609 -5.653 1.00 83.56 142 VAL A O 1
ATOM 1172 N N . LYS A 1 143 ? 20.511 -11.490 -4.105 1.00 86.81 143 LYS A N 1
ATOM 1173 C CA . LYS A 1 143 ? 21.441 -10.344 -4.079 1.00 86.81 143 LYS A CA 1
ATOM 1174 C C . LYS A 1 143 ? 22.840 -10.736 -3.600 1.00 86.81 143 LYS A C 1
ATOM 1176 O O . LYS A 1 143 ? 23.821 -10.268 -4.176 1.00 86.81 143 LYS A O 1
ATOM 1181 N N . VAL A 1 144 ? 22.934 -11.579 -2.568 1.00 87.19 144 VAL A N 1
ATOM 1182 C CA . VAL A 1 144 ? 24.216 -12.104 -2.066 1.00 87.19 144 VAL A CA 1
ATOM 1183 C C . VAL A 1 144 ? 24.896 -12.959 -3.132 1.00 87.19 144 VAL A C 1
ATOM 1185 O O . VAL A 1 144 ? 26.072 -12.749 -3.409 1.00 87.19 144 VAL A O 1
ATOM 1188 N N . GLU A 1 145 ? 24.152 -13.855 -3.782 1.00 88.31 145 GLU A N 1
ATOM 1189 C CA . GLU A 1 145 ? 24.649 -14.685 -4.885 1.00 88.31 145 GLU A CA 1
ATOM 1190 C C . GLU A 1 145 ? 25.222 -13.833 -6.029 1.00 88.31 145 GLU A C 1
ATOM 1192 O O . GLU A 1 145 ? 26.370 -14.023 -6.429 1.00 88.31 145 GLU A O 1
ATOM 1197 N N . TRP A 1 146 ? 24.477 -12.822 -6.493 1.00 89.00 146 TRP A N 1
ATOM 1198 C CA . TRP A 1 146 ? 24.951 -11.894 -7.524 1.00 89.00 146 TRP A CA 1
ATOM 1199 C C . TRP A 1 146 ? 26.183 -11.108 -7.095 1.00 89.00 146 TRP A C 1
ATOM 1201 O O . TRP A 1 146 ? 27.109 -10.946 -7.885 1.00 89.00 146 TRP A O 1
ATOM 1211 N N . LYS A 1 147 ? 26.219 -10.627 -5.849 1.00 89.69 147 LYS A N 1
ATOM 1212 C CA . LYS A 1 147 ? 27.388 -9.919 -5.323 1.00 89.69 147 LYS A CA 1
ATOM 1213 C C . LYS A 1 147 ? 28.625 -10.816 -5.372 1.00 89.69 147 LYS A C 1
ATOM 1215 O O . LYS A 1 147 ? 29.665 -10.373 -5.849 1.00 89.69 147 LYS A O 1
ATOM 1220 N N . THR A 1 148 ? 28.492 -12.078 -4.966 1.00 89.31 148 THR A N 1
ATOM 1221 C CA . THR A 1 148 ? 29.575 -13.065 -5.045 1.00 89.31 148 THR A CA 1
ATOM 1222 C C . THR A 1 148 ? 29.999 -13.320 -6.491 1.00 89.31 148 THR A C 1
ATOM 1224 O O . THR A 1 148 ? 31.193 -13.322 -6.772 1.00 89.31 148 THR A O 1
ATOM 1227 N N . LEU A 1 149 ? 29.053 -13.457 -7.427 1.00 91.25 149 LEU A N 1
ATOM 1228 C CA . LEU A 1 149 ? 29.345 -13.610 -8.859 1.00 91.25 149 LEU A CA 1
ATOM 1229 C C . LEU A 1 149 ? 30.138 -12.435 -9.438 1.00 91.25 149 LEU A C 1
ATOM 1231 O O . LEU A 1 149 ? 31.107 -12.649 -10.166 1.00 91.25 149 LEU A O 1
ATOM 1235 N N . PHE A 1 150 ? 29.757 -11.200 -9.106 1.00 92.06 150 PHE A N 1
ATOM 1236 C CA . PHE A 1 150 ? 30.489 -10.016 -9.552 1.00 92.06 150 PHE A CA 1
ATOM 1237 C C . PHE A 1 150 ? 31.882 -9.934 -8.923 1.00 92.06 150 PHE A C 1
ATOM 1239 O O . PHE A 1 150 ? 32.842 -9.684 -9.647 1.00 92.06 150 PHE A O 1
ATOM 1246 N N . SER A 1 151 ? 32.015 -10.216 -7.623 1.00 91.81 151 SER A N 1
ATOM 1247 C CA . SER A 1 151 ? 33.319 -10.246 -6.949 1.00 91.81 151 SER A CA 1
ATOM 1248 C C . SER A 1 151 ? 34.253 -11.304 -7.535 1.00 91.81 151 SER A C 1
ATOM 1250 O O . SER A 1 151 ? 35.432 -11.034 -7.738 1.00 91.81 151 SER A O 1
ATOM 1252 N N . VAL A 1 152 ? 33.733 -12.489 -7.863 1.00 93.38 152 VAL A N 1
ATOM 1253 C CA . VAL A 1 152 ? 34.485 -13.532 -8.571 1.00 93.38 152 VAL A CA 1
ATOM 1254 C C . VAL A 1 152 ? 34.918 -13.043 -9.948 1.00 93.38 152 VAL A C 1
ATOM 1256 O O . VAL A 1 152 ? 36.080 -13.186 -10.304 1.00 93.38 152 VAL A O 1
ATOM 1259 N N . ASN A 1 153 ? 34.004 -12.471 -10.731 1.00 94.38 153 ASN A N 1
ATOM 1260 C CA . ASN A 1 153 ? 34.309 -11.982 -12.072 1.00 94.38 153 ASN A CA 1
ATOM 1261 C C . ASN A 1 153 ? 35.402 -10.903 -12.054 1.00 94.38 153 ASN A C 1
ATOM 1263 O O . ASN A 1 153 ? 36.306 -10.940 -12.881 1.00 94.38 153 ASN A O 1
ATOM 1267 N N . GLU A 1 154 ? 35.358 -9.968 -11.103 1.00 93.50 154 GLU A N 1
ATOM 1268 C CA . GLU A 1 154 ? 36.431 -8.983 -10.913 1.00 93.50 154 GLU A CA 1
ATOM 1269 C C . GLU A 1 154 ? 37.743 -9.639 -10.476 1.00 93.50 154 GLU A C 1
ATOM 1271 O O . GLU A 1 154 ? 38.794 -9.330 -11.036 1.00 93.50 154 GLU A O 1
ATOM 1276 N N . ALA A 1 155 ? 37.697 -10.578 -9.527 1.00 95.06 155 ALA A N 1
ATOM 1277 C CA . ALA A 1 155 ? 38.884 -11.302 -9.083 1.00 95.06 155 ALA A CA 1
ATOM 1278 C C . ALA A 1 155 ? 39.538 -12.086 -10.232 1.00 95.06 155 ALA A C 1
ATOM 1280 O O . ALA A 1 155 ? 40.754 -12.034 -10.377 1.00 95.06 155 ALA A O 1
ATOM 1281 N N . GLU A 1 156 ? 38.751 -12.764 -11.074 1.00 94.12 156 GLU A N 1
ATOM 1282 C CA . GLU A 1 156 ? 39.253 -13.491 -12.244 1.00 94.12 156 GLU A CA 1
ATOM 1283 C C . GLU A 1 156 ? 39.811 -12.549 -13.314 1.00 94.12 156 GLU A C 1
ATOM 1285 O O . GLU A 1 156 ? 40.864 -12.845 -13.873 1.00 94.12 156 GLU A O 1
ATOM 1290 N N . LYS A 1 157 ? 39.172 -11.398 -13.564 1.00 95.19 157 LYS A N 1
ATOM 1291 C CA . LYS A 1 157 ? 39.689 -10.377 -14.495 1.00 95.19 157 LYS A CA 1
ATOM 1292 C C . LYS A 1 157 ? 41.024 -9.786 -14.058 1.00 95.19 157 LYS A C 1
ATOM 1294 O O . LYS A 1 157 ? 41.827 -9.416 -14.904 1.00 95.19 157 LYS A O 1
ATOM 1299 N N . ASN A 1 158 ? 41.256 -9.698 -12.752 1.00 96.19 158 ASN A N 1
ATOM 1300 C CA . ASN A 1 158 ? 42.466 -9.100 -12.196 1.00 96.19 158 ASN A CA 1
ATOM 1301 C C . ASN A 1 158 ? 43.645 -10.084 -12.086 1.00 96.19 158 ASN A C 1
ATOM 1303 O O . ASN A 1 158 ? 44.738 -9.672 -11.698 1.00 96.19 158 ASN A O 1
ATOM 1307 N N . LYS A 1 159 ? 43.464 -11.375 -12.402 1.00 96.00 159 LYS A N 1
ATOM 1308 C CA . LYS A 1 159 ? 44.577 -12.336 -12.404 1.00 96.00 159 LYS A CA 1
ATOM 1309 C C . LYS A 1 159 ? 45.478 -12.115 -13.623 1.00 96.00 159 LYS A C 1
ATOM 1311 O O . LYS A 1 159 ? 44.959 -12.029 -14.735 1.00 96.00 159 LYS A O 1
ATOM 1316 N N . PRO A 1 160 ? 46.814 -12.129 -13.460 1.00 97.06 160 PRO A N 1
ATOM 1317 C CA . PRO A 1 160 ? 47.737 -11.957 -14.584 1.00 97.06 160 PRO A CA 1
ATOM 1318 C C . PRO A 1 160 ? 47.601 -13.076 -15.629 1.00 97.06 160 PRO A C 1
ATOM 1320 O O . PRO A 1 160 ? 47.760 -12.827 -16.817 1.00 97.06 160 PRO A O 1
ATOM 1323 N N . GLU A 1 161 ? 47.227 -14.289 -15.207 1.00 96.50 161 GLU A N 1
ATOM 1324 C CA . GLU A 1 161 ? 46.972 -15.448 -16.081 1.00 96.50 161 GLU A CA 1
ATOM 1325 C C . GLU A 1 161 ? 45.800 -15.236 -17.061 1.00 96.50 161 GLU A C 1
ATOM 1327 O O . GLU A 1 161 ? 45.712 -15.919 -18.082 1.00 96.50 161 GLU A O 1
ATOM 1332 N N . ASN A 1 162 ? 44.902 -14.293 -16.754 1.00 96.50 162 ASN A N 1
ATOM 1333 C CA . ASN A 1 162 ? 43.693 -14.003 -17.521 1.00 96.50 162 ASN A CA 1
ATOM 1334 C C . ASN A 1 162 ? 43.764 -12.657 -18.264 1.00 96.50 162 ASN A C 1
ATOM 1336 O O . ASN A 1 162 ? 42.739 -12.214 -18.776 1.00 96.50 162 ASN A O 1
ATOM 1340 N N . ALA A 1 163 ? 44.931 -12.002 -18.332 1.00 95.00 163 ALA A N 1
ATOM 1341 C CA . ALA A 1 163 ? 45.062 -10.661 -18.915 1.00 95.00 163 ALA A CA 1
ATOM 1342 C C . ALA A 1 163 ? 44.541 -10.569 -20.366 1.00 95.00 163 ALA A C 1
ATOM 1344 O O . ALA A 1 163 ? 43.924 -9.570 -20.729 1.00 95.00 163 ALA A O 1
ATOM 1345 N N . ASP A 1 164 ? 44.712 -11.640 -21.148 1.00 96.44 164 ASP A N 1
ATOM 1346 C CA . ASP A 1 164 ? 44.273 -11.727 -22.549 1.00 96.44 164 ASP A CA 1
ATOM 1347 C C . ASP A 1 164 ? 42.974 -12.536 -22.743 1.00 96.44 164 ASP A C 1
ATOM 1349 O O . ASP A 1 164 ? 42.571 -12.807 -23.875 1.00 96.44 164 ASP A O 1
ATOM 1353 N N . ARG A 1 165 ? 42.309 -12.949 -21.654 1.00 95.75 165 ARG A N 1
ATOM 1354 C CA . ARG A 1 165 ? 41.105 -13.794 -21.707 1.00 95.75 165 ARG A CA 1
ATOM 1355 C C . ARG A 1 165 ? 39.827 -12.989 -21.514 1.00 95.75 165 ARG A C 1
ATOM 1357 O O . ARG A 1 165 ? 39.751 -12.065 -20.703 1.00 95.75 165 ARG A O 1
ATOM 1364 N N . ASN A 1 166 ? 38.764 -13.380 -22.210 1.00 94.69 166 ASN A N 1
ATOM 1365 C CA . ASN A 1 166 ? 37.458 -12.749 -22.087 1.00 94.69 166 ASN A CA 1
ATOM 1366 C C . ASN A 1 166 ? 36.658 -13.362 -20.931 1.00 94.69 166 ASN A C 1
ATOM 1368 O O . ASN A 1 166 ? 36.017 -14.407 -21.075 1.00 94.69 166 ASN A O 1
ATOM 1372 N N . ILE A 1 167 ? 36.673 -12.687 -19.780 1.00 95.44 167 ILE A N 1
ATOM 1373 C CA . ILE A 1 167 ? 35.871 -13.076 -18.616 1.00 95.44 167 ILE A CA 1
ATOM 1374 C C . ILE A 1 167 ? 34.487 -12.414 -18.689 1.00 95.44 167 ILE A C 1
ATOM 1376 O O . ILE A 1 167 ? 34.355 -11.183 -18.638 1.00 95.44 167 ILE A O 1
ATOM 1380 N N . THR A 1 168 ? 33.442 -13.234 -18.792 1.00 94.62 168 THR A N 1
ATOM 1381 C CA . THR A 1 168 ? 32.040 -12.797 -18.895 1.00 94.62 168 THR A CA 1
ATOM 1382 C C . THR A 1 168 ? 31.158 -13.512 -17.876 1.00 94.62 168 THR A C 1
ATOM 1384 O O . THR A 1 168 ? 31.486 -14.596 -17.410 1.00 94.62 168 THR A O 1
ATOM 1387 N N . ILE A 1 169 ? 30.028 -12.905 -17.507 1.00 92.94 169 ILE A N 1
ATOM 1388 C CA . ILE A 1 169 ? 29.027 -13.539 -16.638 1.00 92.94 169 ILE A CA 1
ATOM 1389 C C . ILE A 1 169 ? 27.837 -13.944 -17.507 1.00 92.94 169 ILE A C 1
ATOM 1391 O O . ILE A 1 169 ? 27.206 -13.085 -18.126 1.00 92.94 169 ILE A O 1
ATOM 1395 N N . ASP A 1 170 ? 27.495 -15.230 -17.524 1.00 90.31 170 ASP A N 1
ATOM 1396 C CA . ASP A 1 170 ? 26.216 -15.693 -18.057 1.00 90.31 170 ASP A CA 1
ATOM 1397 C C . ASP A 1 170 ? 25.123 -15.343 -17.045 1.00 90.31 170 ASP A C 1
ATOM 1399 O O . ASP A 1 170 ? 24.983 -15.988 -16.003 1.00 90.31 170 ASP A O 1
ATOM 1403 N N . MET A 1 171 ? 24.345 -14.300 -17.344 1.00 85.06 171 MET A N 1
ATOM 1404 C CA . MET A 1 171 ? 23.304 -13.833 -16.431 1.00 85.06 171 MET A CA 1
ATOM 1405 C C . MET A 1 171 ? 22.145 -14.826 -16.268 1.00 85.06 171 MET A C 1
ATOM 1407 O O . MET A 1 171 ? 21.435 -14.779 -15.265 1.00 85.06 171 MET A O 1
ATOM 1411 N N . ARG A 1 172 ? 21.939 -15.720 -17.243 1.00 85.56 172 ARG A N 1
ATOM 1412 C CA . ARG A 1 172 ? 20.850 -16.701 -17.229 1.00 85.56 172 ARG A CA 1
ATOM 1413 C C . ARG A 1 172 ? 21.232 -17.919 -16.400 1.00 85.56 172 ARG A C 1
ATOM 1415 O O . ARG A 1 172 ? 20.418 -18.391 -15.612 1.00 85.56 172 ARG A O 1
ATOM 1422 N N . LYS A 1 173 ? 22.461 -18.410 -16.572 1.00 88.62 173 LYS A N 1
ATOM 1423 C CA . LYS A 1 173 ? 22.987 -19.565 -15.828 1.00 88.62 173 LYS A CA 1
ATOM 1424 C C . LYS A 1 173 ? 23.657 -19.192 -14.509 1.00 88.62 173 LYS A C 1
ATOM 1426 O O . LYS A 1 173 ? 23.953 -20.089 -13.730 1.00 88.62 173 LYS A O 1
ATOM 1431 N N . ARG A 1 174 ? 23.872 -17.894 -14.260 1.00 90.12 174 ARG A N 1
ATOM 1432 C CA . ARG A 1 174 ? 24.528 -17.349 -13.061 1.00 90.12 174 ARG A CA 1
ATOM 1433 C C . ARG A 1 174 ? 25.929 -17.928 -12.866 1.00 90.12 174 ARG A C 1
ATOM 1435 O O . ARG A 1 174 ? 26.270 -18.455 -11.813 1.00 90.12 174 ARG A O 1
ATOM 1442 N N . GLN A 1 175 ? 26.733 -17.868 -13.924 1.00 91.25 175 GLN A N 1
ATOM 1443 C CA . GLN A 1 175 ? 28.063 -18.479 -13.983 1.00 91.25 175 GLN A CA 1
ATOM 1444 C C . GLN A 1 175 ? 29.076 -17.515 -14.593 1.00 91.25 175 GLN A C 1
ATOM 1446 O O . GLN A 1 175 ? 28.734 -16.717 -15.464 1.00 91.25 175 GLN A O 1
ATOM 1451 N N . VAL A 1 176 ? 30.329 -17.607 -14.149 1.00 92.38 176 VAL A N 1
ATOM 1452 C CA . VAL A 1 176 ? 31.451 -16.880 -14.754 1.00 92.38 176 VAL A CA 1
ATOM 1453 C C . VAL A 1 176 ? 32.097 -17.774 -15.811 1.00 92.38 176 VAL A C 1
ATOM 1455 O O . VAL A 1 176 ? 32.442 -18.925 -15.539 1.00 92.38 176 VAL A O 1
ATOM 1458 N N . LEU A 1 177 ? 32.229 -17.245 -17.023 1.00 94.38 177 LEU A N 1
ATOM 1459 C CA . LEU A 1 177 ? 32.809 -17.904 -18.185 1.00 94.38 177 LEU A CA 1
ATOM 1460 C C . LEU A 1 177 ? 34.147 -17.247 -18.538 1.00 94.38 177 LEU A C 1
ATOM 1462 O O . LEU A 1 177 ? 34.252 -16.020 -18.541 1.00 94.38 177 LEU A O 1
ATOM 1466 N N . CYS A 1 178 ? 35.141 -18.061 -18.879 1.00 95.25 178 CYS A N 1
ATOM 1467 C CA . CYS A 1 178 ? 36.439 -17.653 -19.412 1.00 95.25 178 CYS A CA 1
ATOM 1468 C C . CYS A 1 178 ? 36.528 -18.137 -20.854 1.00 95.25 178 CYS A C 1
ATOM 1470 O O . CYS A 1 178 ? 36.492 -19.343 -21.086 1.00 95.25 178 CYS A O 1
ATOM 1472 N N . ASP A 1 179 ? 36.544 -17.218 -21.820 1.00 95.00 179 ASP A N 1
ATOM 1473 C CA . ASP A 1 179 ? 36.550 -17.554 -23.253 1.00 95.00 179 ASP A CA 1
ATOM 1474 C C . ASP A 1 179 ? 35.399 -18.499 -23.655 1.00 95.00 179 ASP A C 1
ATOM 1476 O O . ASP A 1 179 ? 35.529 -19.379 -24.502 1.00 95.00 179 ASP A O 1
ATOM 1480 N N . GLY A 1 180 ? 34.244 -18.338 -22.997 1.00 89.62 180 GLY A N 1
ATOM 1481 C CA . GLY A 1 180 ? 33.060 -19.178 -23.197 1.00 89.62 180 GLY A CA 1
ATOM 1482 C C . GLY A 1 180 ? 33.103 -20.540 -22.491 1.00 89.62 180 GLY A C 1
ATOM 1483 O O . GLY A 1 180 ? 32.095 -21.246 -22.502 1.00 89.62 180 GLY A O 1
ATOM 1484 N N . GLN A 1 181 ? 34.209 -20.901 -21.835 1.00 90.81 181 GLN A N 1
ATOM 1485 C CA . GLN A 1 181 ? 34.308 -22.104 -21.011 1.00 90.81 181 GLN A CA 1
ATOM 1486 C C . GLN A 1 181 ? 33.939 -21.824 -19.555 1.00 90.81 181 GLN A C 1
ATOM 1488 O O . GLN A 1 181 ? 34.232 -20.770 -18.990 1.00 90.81 181 GLN A O 1
ATOM 1493 N N . LEU A 1 182 ? 33.271 -22.796 -18.941 1.00 85.12 182 LEU A N 1
ATOM 1494 C CA . LEU A 1 182 ? 32.790 -22.705 -17.572 1.00 85.12 182 LEU A CA 1
ATOM 1495 C C . LEU A 1 182 ? 33.962 -22.805 -16.599 1.00 85.12 182 LEU A C 1
ATOM 1497 O O . LEU A 1 182 ? 34.739 -23.756 -16.675 1.00 85.12 182 LEU A O 1
ATOM 1501 N N . PHE A 1 183 ? 34.079 -21.855 -15.670 1.00 78.12 183 PHE A N 1
ATOM 1502 C CA . PHE A 1 183 ? 35.101 -21.950 -14.633 1.00 78.12 183 PHE A CA 1
ATOM 1503 C C . PHE A 1 183 ? 34.820 -23.176 -13.746 1.00 78.12 183 PHE A C 1
ATOM 1505 O O . PHE A 1 183 ? 33.801 -23.197 -13.051 1.00 78.12 183 PHE A O 1
ATOM 1512 N N . PRO A 1 184 ? 35.711 -24.186 -13.701 1.00 64.38 184 PRO A N 1
ATOM 1513 C CA . PRO A 1 184 ? 35.419 -25.482 -13.078 1.00 64.38 184 PRO A CA 1
ATOM 1514 C C . PRO A 1 184 ? 35.324 -25.445 -11.542 1.00 64.38 184 PRO A C 1
ATOM 1516 O O . PRO A 1 184 ? 35.210 -26.488 -10.908 1.00 64.38 184 PRO A O 1
ATOM 1519 N N . LYS A 1 185 ? 35.388 -24.265 -10.916 1.00 58.00 185 LYS A N 1
ATOM 1520 C CA . LYS A 1 185 ? 35.600 -24.120 -9.469 1.00 58.00 185 LYS A CA 1
ATOM 1521 C C . LYS A 1 185 ? 34.493 -23.408 -8.703 1.00 58.00 185 LYS A C 1
ATOM 1523 O O . LYS A 1 185 ? 34.642 -23.215 -7.501 1.00 58.00 185 LYS A O 1
ATOM 1528 N N . ILE A 1 186 ? 33.407 -23.008 -9.363 1.00 56.66 186 ILE A N 1
ATOM 1529 C CA . ILE A 1 186 ? 32.362 -22.211 -8.712 1.00 56.66 186 ILE A CA 1
ATOM 1530 C C . ILE A 1 186 ? 30.994 -22.803 -9.022 1.00 56.66 186 ILE A C 1
ATOM 1532 O O . ILE A 1 186 ? 30.175 -22.245 -9.748 1.00 56.66 186 ILE A O 1
ATOM 1536 N N . THR A 1 187 ? 30.749 -23.979 -8.458 1.00 52.12 187 THR A N 1
ATOM 1537 C CA . THR A 1 187 ? 29.396 -24.488 -8.266 1.00 52.12 187 THR A CA 1
ATOM 1538 C C . THR A 1 187 ? 28.775 -23.691 -7.127 1.00 52.12 187 THR A C 1
ATOM 1540 O O . THR A 1 187 ? 29.015 -23.962 -5.951 1.00 52.12 187 THR A O 1
ATOM 1543 N N . PHE A 1 188 ? 27.990 -22.669 -7.464 1.00 56.06 188 PHE A N 1
ATOM 1544 C CA . PHE A 1 188 ? 27.093 -22.069 -6.486 1.00 56.06 188 PHE A CA 1
ATOM 1545 C C . PHE A 1 188 ? 26.111 -23.154 -6.054 1.00 56.06 188 PHE A C 1
ATOM 1547 O O . PHE A 1 188 ? 25.366 -23.691 -6.875 1.00 56.06 188 PHE A O 1
ATOM 1554 N N . VAL A 1 189 ? 26.136 -23.507 -4.768 1.00 43.81 189 VAL A N 1
ATOM 1555 C CA . VAL A 1 189 ? 25.065 -24.294 -4.163 1.00 43.81 189 VAL A CA 1
ATOM 1556 C C . VAL A 1 189 ? 23.830 -23.406 -4.228 1.00 43.81 189 VAL A C 1
ATOM 1558 O O . VAL A 1 189 ? 23.631 -22.532 -3.391 1.00 43.81 189 VAL A O 1
ATOM 1561 N N . SER A 1 190 ? 23.042 -23.576 -5.288 1.00 44.78 190 SER A N 1
ATOM 1562 C CA . SER A 1 190 ? 21.678 -23.075 -5.358 1.00 44.78 190 SER A CA 1
ATOM 1563 C C . SER A 1 190 ? 20.976 -23.629 -4.130 1.00 44.78 190 SER A C 1
ATOM 1565 O O . SER A 1 190 ? 20.668 -24.821 -4.087 1.00 44.78 190 SER A O 1
ATOM 1567 N N . CYS A 1 191 ? 20.758 -22.798 -3.112 1.00 40.38 191 CYS A N 1
ATOM 1568 C CA . CYS A 1 191 ? 19.857 -23.141 -2.029 1.00 40.38 191 CYS A CA 1
ATOM 1569 C C . CYS A 1 191 ? 18.479 -23.338 -2.667 1.00 40.38 191 CYS A C 1
ATOM 1571 O O . CYS A 1 191 ? 17.773 -22.369 -2.941 1.00 40.38 191 CYS A O 1
ATOM 1573 N N . TYR A 1 192 ? 18.135 -24.587 -2.982 1.00 40.22 192 TYR A N 1
ATOM 1574 C CA . TYR A 1 192 ? 16.793 -24.963 -3.383 1.00 40.22 192 TYR A CA 1
ATOM 1575 C C . TYR A 1 192 ? 15.898 -24.665 -2.184 1.00 40.22 192 TYR A C 1
ATOM 1577 O O . TYR A 1 192 ? 15.889 -25.401 -1.199 1.00 40.22 192 TYR A O 1
ATOM 1585 N N . ILE A 1 193 ? 15.208 -23.528 -2.229 1.00 47.12 193 ILE A N 1
ATOM 1586 C CA . ILE A 1 193 ? 14.106 -23.268 -1.315 1.00 47.12 193 ILE A CA 1
ATOM 1587 C C . ILE A 1 193 ? 12.993 -24.169 -1.830 1.00 47.12 193 ILE A C 1
ATOM 1589 O O . ILE A 1 193 ? 12.375 -23.861 -2.849 1.00 47.12 193 ILE A O 1
ATOM 1593 N N . ALA A 1 194 ? 12.809 -25.323 -1.187 1.00 35.41 194 ALA A N 1
ATOM 1594 C CA . ALA A 1 194 ? 11.671 -26.177 -1.483 1.00 35.41 194 ALA A CA 1
ATOM 1595 C C . ALA A 1 194 ? 10.395 -25.324 -1.397 1.00 35.41 194 ALA A C 1
ATOM 1597 O O . ALA A 1 194 ? 10.304 -24.498 -0.481 1.00 35.41 194 ALA A O 1
ATOM 1598 N N . PRO A 1 195 ? 9.441 -25.467 -2.337 1.00 40.22 195 PRO A N 1
ATOM 1599 C CA . PRO A 1 195 ? 8.135 -24.856 -2.174 1.00 40.22 195 PRO A CA 1
ATOM 1600 C C . PRO A 1 195 ? 7.605 -25.287 -0.805 1.00 40.22 195 PRO A C 1
ATOM 1602 O O . PRO A 1 195 ? 7.441 -26.470 -0.524 1.00 40.22 195 PRO A O 1
ATOM 1605 N N . SER A 1 196 ? 7.501 -24.318 0.097 1.00 38.06 196 SER A N 1
ATOM 1606 C CA . SER A 1 196 ? 7.032 -24.538 1.454 1.00 38.06 196 SER A CA 1
ATOM 1607 C C . SER A 1 196 ? 5.534 -24.774 1.369 1.00 38.06 196 SER A C 1
ATOM 1609 O O . SER A 1 196 ? 4.775 -23.818 1.237 1.00 38.06 196 SER A O 1
ATOM 1611 N N . ASP A 1 197 ? 5.113 -26.032 1.471 1.00 41.75 197 ASP A N 1
ATOM 1612 C CA . ASP A 1 197 ? 3.698 -26.415 1.563 1.00 41.75 197 ASP A CA 1
ATOM 1613 C C . ASP A 1 197 ? 3.054 -25.986 2.900 1.00 41.75 197 ASP A C 1
ATOM 1615 O O . ASP A 1 197 ? 1.876 -26.244 3.149 1.00 41.75 197 ASP A O 1
ATOM 1619 N N . THR A 1 198 ? 3.798 -25.306 3.781 1.00 45.16 198 THR A N 1
ATOM 1620 C CA . THR A 1 198 ? 3.264 -24.714 5.009 1.00 45.16 198 THR A CA 1
ATOM 1621 C C . THR A 1 198 ? 2.949 -23.222 4.828 1.00 45.16 198 THR A C 1
ATOM 1623 O O . THR A 1 198 ? 3.830 -22.446 4.436 1.00 45.16 198 THR A O 1
ATOM 1626 N N . PRO A 1 199 ? 1.720 -22.773 5.159 1.00 43.03 199 PRO A N 1
ATOM 1627 C CA . PRO A 1 199 ? 1.319 -21.372 5.116 1.00 43.03 199 PRO A CA 1
ATOM 1628 C C . PRO A 1 199 ? 1.885 -20.659 6.346 1.00 43.03 199 PRO A C 1
ATOM 1630 O O . PRO A 1 199 ? 1.192 -20.371 7.316 1.00 43.03 199 PRO A O 1
ATOM 1633 N N . SER A 1 200 ? 3.185 -20.403 6.332 1.00 46.69 200 SER A N 1
ATOM 1634 C CA . SER A 1 200 ? 3.861 -19.646 7.380 1.00 46.69 200 SER A CA 1
ATOM 1635 C C . SER A 1 200 ? 4.825 -18.661 6.738 1.00 46.69 200 SER A C 1
ATOM 1637 O O . SER A 1 200 ? 6.043 -18.780 6.851 1.00 46.69 200 SER A O 1
ATOM 1639 N N . HIS A 1 201 ? 4.265 -17.667 6.046 1.00 42.41 201 HIS A N 1
ATOM 1640 C CA . HIS A 1 201 ? 4.988 -16.431 5.778 1.00 42.41 201 HIS A CA 1
ATOM 1641 C C . HIS A 1 201 ? 5.157 -15.704 7.112 1.00 42.41 201 HIS A C 1
ATOM 1643 O O . HIS A 1 201 ? 4.211 -15.125 7.644 1.00 42.41 201 HIS A O 1
ATOM 1649 N N . SER A 1 202 ? 6.366 -15.746 7.669 1.00 43.47 202 SER A N 1
ATOM 1650 C CA . SER A 1 202 ? 6.764 -14.812 8.714 1.00 43.47 202 SER A CA 1
ATOM 1651 C C . SER A 1 202 ? 6.719 -13.410 8.111 1.00 43.47 202 SER A C 1
ATOM 1653 O O . SER A 1 202 ? 7.598 -13.029 7.336 1.00 43.47 202 SER A O 1
ATOM 1655 N N . PHE A 1 203 ? 5.665 -12.660 8.417 1.00 47.94 203 PHE A N 1
ATOM 1656 C CA . PHE A 1 203 ? 5.615 -11.238 8.125 1.00 47.94 203 PHE A CA 1
ATOM 1657 C C . PHE A 1 203 ? 6.736 -10.566 8.910 1.00 47.94 203 PHE A C 1
ATOM 1659 O O . PHE A 1 203 ? 6.724 -10.560 10.140 1.00 47.94 203 PHE A O 1
ATOM 1666 N N . THR A 1 204 ? 7.715 -10.013 8.199 1.00 56.81 204 THR A N 1
ATOM 1667 C CA . THR A 1 204 ? 8.680 -9.092 8.792 1.00 56.81 204 THR A CA 1
ATOM 1668 C C . THR A 1 204 ? 7.880 -7.936 9.403 1.00 56.81 204 THR A C 1
ATOM 1670 O O . THR A 1 204 ? 7.109 -7.307 8.669 1.00 56.81 204 THR A O 1
ATOM 1673 N N . PRO A 1 205 ? 7.991 -7.661 10.714 1.00 71.44 205 PRO A N 1
ATOM 1674 C CA . PRO A 1 205 ? 7.217 -6.605 11.351 1.00 71.44 205 PRO A CA 1
ATOM 1675 C C . PRO A 1 205 ? 7.414 -5.267 10.632 1.00 71.44 205 PRO A C 1
ATOM 1677 O O . PRO A 1 205 ? 8.526 -4.927 10.224 1.00 71.44 205 PRO A O 1
ATOM 1680 N N . LEU A 1 206 ? 6.339 -4.487 10.484 1.00 54.81 206 LEU A N 1
ATOM 1681 C CA . LEU A 1 206 ? 6.371 -3.192 9.792 1.00 54.81 206 LEU A CA 1
ATOM 1682 C C . LEU A 1 206 ? 7.446 -2.249 10.366 1.00 54.81 206 LEU A C 1
ATOM 1684 O O . LEU A 1 206 ? 8.068 -1.495 9.619 1.00 54.81 206 LEU A O 1
ATOM 1688 N N . SER A 1 207 ? 7.712 -2.346 11.670 1.00 64.88 207 SER A N 1
ATOM 1689 C CA . SER A 1 207 ? 8.781 -1.621 12.362 1.00 64.88 207 SER A CA 1
ATOM 1690 C C . SER A 1 207 ? 10.172 -1.929 11.799 1.00 64.88 207 SER A C 1
ATOM 1692 O O . SER A 1 207 ? 10.956 -1.013 11.566 1.00 64.88 207 SER A O 1
ATOM 1694 N N . GLU A 1 208 ? 10.463 -3.192 11.489 1.00 63.78 208 GLU A N 1
ATOM 1695 C CA . GLU A 1 208 ? 11.749 -3.615 10.928 1.00 63.78 208 GLU A CA 1
ATOM 1696 C C . GLU A 1 208 ? 11.920 -3.115 9.481 1.00 63.78 208 GLU A C 1
ATOM 1698 O O . GLU A 1 208 ? 13.012 -2.730 9.053 1.00 63.78 208 GLU A O 1
ATOM 1703 N N . ILE A 1 209 ? 10.825 -3.044 8.717 1.00 61.03 209 ILE A N 1
ATOM 1704 C CA . ILE A 1 209 ? 10.817 -2.464 7.365 1.00 61.03 209 ILE A CA 1
ATOM 1705 C C . ILE A 1 209 ? 11.067 -0.948 7.425 1.00 61.03 209 ILE A C 1
ATOM 1707 O O . ILE A 1 209 ? 11.841 -0.409 6.624 1.00 61.03 209 ILE A O 1
ATOM 1711 N N . GLN A 1 210 ? 10.447 -0.254 8.382 1.00 65.50 210 GLN A N 1
ATOM 1712 C CA . GLN A 1 210 ? 10.624 1.185 8.588 1.00 65.50 210 GLN A CA 1
ATOM 1713 C C . GLN A 1 210 ? 12.051 1.532 9.034 1.00 65.50 210 GLN A C 1
ATOM 1715 O O . GLN A 1 210 ? 12.650 2.463 8.489 1.00 65.50 210 GLN A O 1
ATOM 1720 N N . GLU A 1 211 ? 12.636 0.750 9.940 1.00 75.56 211 GLU A N 1
ATOM 1721 C CA . GLU A 1 211 ? 14.016 0.927 10.401 1.00 75.56 211 GLU A CA 1
ATOM 1722 C C . GLU A 1 211 ? 15.028 0.741 9.259 1.00 75.56 211 GLU A C 1
ATOM 1724 O O . GLU A 1 211 ? 15.917 1.575 9.052 1.00 75.56 211 GLU A O 1
ATOM 1729 N N . ARG A 1 212 ? 14.848 -0.297 8.430 1.00 73.50 212 ARG A N 1
ATOM 1730 C CA . ARG A 1 212 ? 15.684 -0.523 7.237 1.00 73.50 212 ARG A CA 1
ATOM 1731 C C . ARG A 1 212 ? 15.598 0.642 6.249 1.00 73.50 212 ARG A C 1
ATOM 1733 O O . ARG A 1 212 ? 16.618 1.044 5.683 1.00 73.50 212 ARG A O 1
ATOM 1740 N N . ARG A 1 213 ? 14.407 1.223 6.063 1.00 64.81 213 ARG A N 1
ATOM 1741 C CA . ARG A 1 213 ? 14.208 2.403 5.205 1.00 64.81 213 ARG A CA 1
ATOM 1742 C C . ARG A 1 213 ? 14.919 3.639 5.768 1.00 64.81 213 ARG A C 1
ATOM 1744 O O . ARG A 1 213 ? 15.570 4.351 5.004 1.00 64.81 213 ARG A O 1
ATOM 1751 N N . ALA A 1 214 ? 14.848 3.874 7.078 1.00 76.62 214 ALA A N 1
ATOM 1752 C CA . ALA A 1 214 ? 15.516 4.999 7.737 1.00 76.62 214 ALA A CA 1
ATOM 1753 C C . ALA A 1 214 ? 17.051 4.905 7.643 1.00 76.62 214 ALA A C 1
ATOM 1755 O O . ALA A 1 214 ? 17.708 5.868 7.235 1.00 76.62 214 ALA A O 1
ATOM 1756 N N . ASN A 1 215 ? 17.617 3.724 7.915 1.00 76.69 215 ASN A N 1
ATOM 1757 C CA . ASN A 1 215 ? 19.057 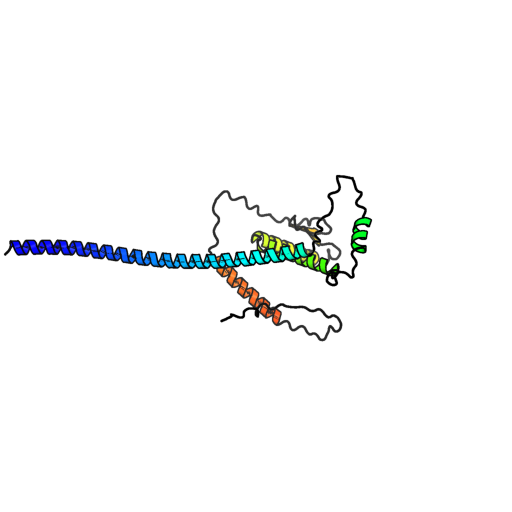3.473 7.799 1.00 76.69 215 ASN A CA 1
ATOM 1758 C C . ASN A 1 215 ? 19.568 3.656 6.362 1.00 76.69 215 ASN A C 1
ATOM 1760 O O . ASN A 1 215 ? 20.655 4.204 6.136 1.00 76.69 215 ASN A O 1
ATOM 1764 N N . TRP A 1 216 ? 18.766 3.265 5.370 1.00 76.81 216 TRP A N 1
ATOM 1765 C CA . TRP A 1 216 ? 19.105 3.464 3.964 1.00 76.81 216 TRP A CA 1
ATOM 1766 C C . TRP A 1 216 ? 19.115 4.947 3.568 1.00 76.81 216 TRP A C 1
ATOM 1768 O O . TRP A 1 216 ? 20.088 5.408 2.972 1.00 76.81 216 TRP A O 1
ATOM 1778 N N . ILE A 1 217 ? 18.094 5.721 3.960 1.00 68.88 217 ILE A N 1
ATOM 1779 C CA . ILE A 1 217 ? 18.038 7.171 3.697 1.00 68.88 217 ILE A CA 1
ATOM 1780 C C . ILE A 1 217 ? 19.238 7.886 4.334 1.00 68.88 217 ILE A C 1
ATOM 1782 O O . ILE A 1 217 ? 19.849 8.752 3.706 1.00 68.88 217 ILE A O 1
ATOM 1786 N N . ALA A 1 218 ? 19.611 7.511 5.560 1.00 76.31 218 ALA A N 1
ATOM 1787 C CA . ALA A 1 218 ? 20.776 8.072 6.240 1.00 76.31 218 ALA A CA 1
ATOM 1788 C C . ALA A 1 218 ? 22.086 7.762 5.493 1.00 76.31 218 ALA A C 1
ATOM 1790 O O . ALA A 1 218 ? 22.933 8.641 5.329 1.00 76.31 218 ALA A O 1
ATOM 1791 N N . THR A 1 219 ? 22.236 6.532 4.998 1.00 71.25 219 THR A N 1
ATOM 1792 C CA . THR A 1 219 ? 23.410 6.104 4.222 1.00 71.25 219 THR A CA 1
ATOM 1793 C C . THR A 1 219 ? 23.496 6.844 2.890 1.00 71.25 219 THR A C 1
ATOM 1795 O O . THR A 1 219 ? 24.552 7.365 2.536 1.00 71.25 219 THR A O 1
ATOM 1798 N N . TRP A 1 220 ? 22.370 6.975 2.188 1.00 77.12 220 TRP A N 1
ATOM 1799 C CA . TRP A 1 220 ? 22.295 7.702 0.926 1.00 77.12 220 TRP A CA 1
ATOM 1800 C C . TRP A 1 220 ? 22.657 9.185 1.093 1.00 77.12 220 TRP A C 1
ATOM 1802 O O . TRP A 1 220 ? 23.476 9.707 0.338 1.00 77.12 220 TRP A O 1
ATOM 1812 N N . LYS A 1 221 ? 22.148 9.849 2.143 1.00 65.69 221 LYS A N 1
ATOM 1813 C CA . LYS A 1 221 ? 22.516 11.239 2.466 1.00 65.69 221 LYS A CA 1
ATOM 1814 C C . LYS A 1 221 ? 24.018 11.398 2.726 1.00 65.69 221 LYS A C 1
ATOM 1816 O O . LYS A 1 221 ? 24.617 12.351 2.236 1.00 65.69 221 LYS A O 1
ATOM 1821 N N . LYS A 1 222 ? 24.647 10.457 3.440 1.00 67.88 222 LYS A N 1
ATOM 1822 C CA . LYS A 1 222 ? 26.104 10.470 3.675 1.00 67.88 222 LYS A CA 1
ATOM 1823 C C . LYS A 1 222 ? 26.899 10.340 2.372 1.00 67.88 222 LYS A C 1
ATOM 1825 O O . LYS A 1 222 ? 27.863 11.074 2.181 1.00 67.88 222 LYS A O 1
ATOM 1830 N N . MET A 1 223 ? 26.476 9.462 1.462 1.00 55.09 223 MET A N 1
ATOM 1831 C CA . MET A 1 223 ? 27.124 9.297 0.152 1.00 55.09 223 MET A CA 1
ATOM 1832 C C . MET A 1 223 ? 26.963 10.537 -0.736 1.00 55.09 223 MET A C 1
ATOM 1834 O O . MET A 1 223 ? 27.902 10.919 -1.434 1.00 55.09 223 MET A O 1
ATOM 1838 N N . HIS A 1 224 ? 25.807 11.200 -0.679 1.00 57.28 224 HIS A N 1
ATOM 1839 C CA . HIS A 1 224 ? 25.555 12.430 -1.429 1.00 57.28 224 HIS A CA 1
ATOM 1840 C C . HIS A 1 224 ? 26.412 13.602 -0.925 1.00 57.28 224 HIS A C 1
ATOM 1842 O O . HIS A 1 224 ? 26.958 14.356 -1.726 1.00 57.28 224 HIS A O 1
ATOM 1848 N N . ILE A 1 225 ? 26.579 13.738 0.395 1.00 62.12 225 ILE A N 1
ATOM 1849 C CA . ILE A 1 225 ? 27.471 14.746 0.991 1.00 62.12 225 ILE A CA 1
ATOM 1850 C C . ILE A 1 225 ? 28.931 14.461 0.614 1.00 62.12 225 ILE A C 1
ATOM 1852 O O . ILE A 1 225 ? 29.653 15.376 0.234 1.00 62.12 225 ILE A O 1
ATOM 1856 N N . ALA A 1 226 ? 29.354 13.193 0.649 1.00 54.28 226 ALA A N 1
ATOM 1857 C CA . ALA A 1 226 ? 30.705 12.802 0.245 1.00 54.28 226 ALA A CA 1
ATOM 1858 C C . ALA A 1 226 ? 30.983 13.074 -1.245 1.00 54.28 226 ALA A C 1
ATOM 1860 O O . ALA A 1 226 ? 32.080 13.495 -1.594 1.00 54.28 226 ALA A O 1
ATOM 1861 N N . SER A 1 227 ? 29.985 12.885 -2.114 1.00 51.16 227 SER A N 1
ATOM 1862 C CA . SER A 1 227 ? 30.115 13.120 -3.561 1.00 51.16 227 SER A CA 1
ATOM 1863 C C . SER A 1 227 ? 30.164 14.609 -3.917 1.00 51.16 227 SER A C 1
ATOM 1865 O O . SER A 1 227 ? 30.857 14.989 -4.855 1.00 51.16 227 SER A O 1
ATOM 1867 N N . ASN A 1 228 ? 29.487 15.460 -3.141 1.00 48.41 228 ASN A N 1
ATOM 1868 C CA . ASN A 1 228 ? 29.504 16.914 -3.331 1.00 48.41 228 ASN A CA 1
ATOM 1869 C C . ASN A 1 228 ? 30.810 17.586 -2.862 1.00 48.41 228 ASN A C 1
ATOM 1871 O O . ASN A 1 228 ? 31.027 18.748 -3.185 1.00 48.41 228 ASN A O 1
ATOM 1875 N N . ASN A 1 229 ? 31.676 16.869 -2.137 1.00 44.00 229 ASN A N 1
ATOM 1876 C CA . ASN A 1 229 ? 32.973 17.368 -1.663 1.00 44.00 229 ASN A CA 1
ATOM 1877 C C . ASN A 1 229 ? 34.161 16.902 -2.524 1.00 44.00 229 ASN A C 1
ATOM 1879 O O . ASN A 1 229 ? 35.313 17.106 -2.144 1.00 44.00 229 ASN A O 1
ATOM 1883 N N . ILE A 1 230 ? 33.913 16.267 -3.674 1.00 41.03 230 ILE A N 1
ATOM 1884 C CA . ILE A 1 230 ? 34.976 15.927 -4.624 1.00 41.03 230 ILE A CA 1
ATOM 1885 C C . ILE A 1 230 ? 35.257 17.171 -5.474 1.00 41.03 230 ILE A C 1
ATOM 1887 O O . ILE A 1 230 ? 34.635 17.397 -6.512 1.00 41.03 230 ILE A O 1
ATOM 1891 N N . GLU A 1 231 ? 36.191 17.996 -5.009 1.00 35.47 231 GLU A N 1
ATOM 1892 C CA . GLU A 1 231 ? 36.756 19.102 -5.779 1.00 35.47 231 GLU A CA 1
ATOM 1893 C C . GLU A 1 231 ? 37.660 18.514 -6.874 1.00 35.47 231 GLU A C 1
ATOM 1895 O O . GLU A 1 231 ? 38.768 18.038 -6.626 1.00 35.47 231 GLU A O 1
ATOM 1900 N N . ILE A 1 232 ? 37.140 18.446 -8.100 1.00 41.72 232 ILE A N 1
ATOM 1901 C CA . ILE A 1 232 ? 37.913 18.023 -9.270 1.00 41.72 23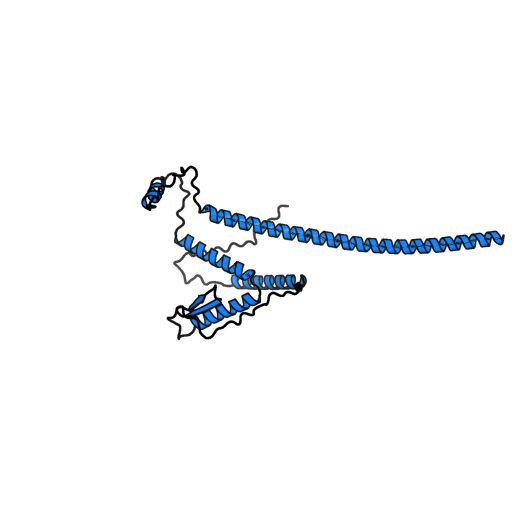2 ILE A CA 1
ATOM 1902 C C . ILE A 1 232 ? 38.742 19.229 -9.721 1.00 41.72 232 ILE A C 1
ATOM 1904 O O . ILE A 1 232 ? 38.183 20.247 -10.118 1.00 41.72 232 ILE A O 1
ATOM 1908 N N . ASP A 1 233 ? 40.070 19.122 -9.672 1.00 36.53 233 ASP A N 1
ATOM 1909 C CA . ASP A 1 233 ? 40.983 20.143 -10.194 1.00 36.53 233 ASP A CA 1
ATOM 1910 C C . ASP A 1 233 ? 40.877 20.213 -11.731 1.00 36.53 233 ASP A C 1
ATOM 1912 O O . ASP A 1 233 ? 41.358 19.349 -12.471 1.00 36.53 233 ASP A O 1
ATOM 1916 N N . TYR A 1 234 ? 40.195 21.252 -12.218 1.00 38.09 234 TYR A N 1
ATOM 1917 C CA . TYR A 1 234 ? 39.897 21.470 -13.636 1.00 38.09 234 TYR A CA 1
ATOM 1918 C C . TYR A 1 234 ? 41.087 21.999 -14.455 1.00 38.09 234 TYR A C 1
ATOM 1920 O O . TYR A 1 234 ? 40.955 22.193 -15.666 1.00 38.09 234 TYR A O 1
ATOM 1928 N N . THR A 1 235 ? 42.265 22.211 -13.862 1.00 38.62 235 THR A N 1
ATOM 1929 C CA . THR A 1 235 ? 43.395 22.824 -14.585 1.00 38.62 235 THR A CA 1
ATOM 1930 C C . THR A 1 235 ? 44.040 21.918 -15.647 1.00 38.62 235 THR A C 1
ATOM 1932 O O . THR A 1 235 ? 44.746 22.421 -16.523 1.00 38.62 235 THR A O 1
ATOM 1935 N N . LYS A 1 236 ? 43.758 20.603 -15.661 1.00 44.06 236 LYS A N 1
ATOM 1936 C CA . LYS A 1 236 ? 44.401 19.632 -16.577 1.00 44.06 236 LYS A CA 1
ATOM 1937 C C . LYS A 1 236 ? 43.631 19.231 -17.844 1.00 44.06 236 LYS A C 1
ATOM 1939 O O . LYS A 1 236 ? 44.204 18.536 -18.680 1.00 44.06 236 LYS A O 1
ATOM 1944 N N . HIS A 1 237 ? 42.387 19.665 -18.057 1.00 43.38 237 HIS A N 1
ATOM 1945 C CA . HIS A 1 237 ? 41.594 19.224 -19.220 1.00 43.38 237 HIS A CA 1
ATOM 1946 C C . HIS A 1 237 ? 41.053 20.392 -20.050 1.00 43.38 237 HIS A C 1
ATOM 1948 O O . HIS A 1 237 ? 39.903 20.797 -19.913 1.00 43.38 237 HIS A O 1
ATOM 1954 N N . LYS A 1 238 ? 41.882 20.919 -20.960 1.00 40.84 238 LYS A N 1
ATOM 1955 C CA . LYS A 1 238 ? 41.555 22.110 -21.762 1.00 40.84 238 LYS A CA 1
ATOM 1956 C C . LYS A 1 238 ? 40.746 21.872 -23.049 1.00 40.84 238 LYS A C 1
ATOM 1958 O O . LYS A 1 238 ? 40.430 22.852 -23.708 1.00 40.84 238 LYS A O 1
ATOM 1963 N N . GLU A 1 239 ? 40.363 20.642 -23.419 1.00 42.97 239 GLU A N 1
ATOM 1964 C CA . GLU A 1 239 ? 39.796 20.408 -24.771 1.00 42.97 239 GLU A CA 1
ATOM 1965 C C . GLU A 1 239 ? 38.579 19.477 -24.906 1.00 42.97 239 GLU A C 1
ATOM 1967 O O . GLU A 1 239 ? 38.203 19.126 -26.022 1.00 42.97 239 GLU A O 1
ATOM 1972 N N . LYS A 1 240 ? 37.869 19.098 -23.837 1.00 37.25 240 LYS A N 1
ATOM 1973 C CA . LYS A 1 240 ? 36.612 18.334 -24.001 1.00 37.25 240 LYS A CA 1
ATOM 1974 C C . LYS A 1 240 ? 35.502 18.889 -23.118 1.00 37.25 240 LYS A C 1
ATOM 1976 O O . LYS A 1 240 ? 35.499 18.681 -21.911 1.00 37.25 240 LYS A O 1
ATOM 1981 N N . LYS A 1 241 ? 34.537 19.581 -23.737 1.00 36.88 241 LYS A N 1
ATOM 1982 C CA . LYS A 1 241 ? 33.284 19.995 -23.091 1.00 36.88 241 LYS A CA 1
ATOM 1983 C C . LYS A 1 241 ? 32.418 18.758 -22.842 1.00 36.88 241 LYS A C 1
ATOM 1985 O O . LYS A 1 241 ? 31.684 18.323 -23.725 1.00 36.88 241 LYS A O 1
ATOM 1990 N N . LEU A 1 242 ? 32.522 18.184 -21.647 1.00 28.55 242 LEU A N 1
ATOM 1991 C CA . LEU A 1 242 ? 31.563 17.215 -21.128 1.00 28.55 242 LEU A CA 1
ATOM 1992 C C . LEU A 1 242 ? 30.632 17.964 -20.167 1.00 28.55 242 LEU A C 1
ATOM 1994 O O . LEU A 1 242 ? 31.063 18.394 -19.101 1.00 28.55 242 LEU A O 1
ATOM 1998 N N . TYR A 1 243 ? 29.370 18.155 -20.547 1.00 29.28 243 TYR A N 1
ATOM 1999 C CA . TYR A 1 243 ? 28.364 18.695 -19.635 1.00 29.28 243 TYR A CA 1
ATOM 2000 C C . TYR A 1 243 ? 27.791 17.544 -18.812 1.00 29.28 243 TYR A C 1
ATOM 2002 O O . TYR A 1 243 ? 27.062 16.701 -19.333 1.00 29.28 243 TYR A O 1
ATOM 2010 N N . LEU A 1 244 ? 28.136 17.501 -17.527 1.00 27.12 244 LEU A N 1
ATOM 2011 C CA . LEU A 1 244 ? 27.474 16.647 -16.551 1.00 27.12 244 LEU A CA 1
ATOM 2012 C C . LEU A 1 244 ? 26.369 17.486 -15.895 1.00 27.12 244 LEU A C 1
ATOM 2014 O O . LEU A 1 244 ? 26.633 18.322 -15.036 1.00 27.12 244 LEU A O 1
ATOM 2018 N N . VAL A 1 245 ? 25.131 17.326 -16.364 1.00 26.81 245 VAL A N 1
ATOM 2019 C CA . VAL A 1 245 ? 23.966 17.993 -15.771 1.00 26.81 245 VAL A CA 1
ATOM 2020 C C . VAL A 1 245 ? 23.470 17.129 -14.616 1.00 26.81 245 VAL A C 1
ATOM 2022 O O . VAL A 1 245 ? 22.817 16.110 -14.835 1.00 26.81 245 VAL A O 1
ATOM 2025 N N . PHE A 1 246 ? 23.775 17.528 -13.383 1.00 29.64 246 PHE A N 1
ATOM 2026 C CA . PHE A 1 246 ? 23.044 17.044 -12.216 1.00 29.64 246 PHE A CA 1
ATOM 2027 C C . PHE A 1 246 ? 21.774 17.881 -12.072 1.00 29.64 246 PHE A C 1
ATOM 2029 O O . PHE A 1 246 ? 21.834 19.079 -11.799 1.00 29.64 246 PHE A O 1
ATOM 2036 N N . VAL A 1 247 ? 20.619 17.255 -12.292 1.00 30.34 247 VAL A N 1
ATOM 2037 C CA . VAL A 1 247 ? 19.324 17.869 -11.991 1.00 30.34 247 VAL A CA 1
ATOM 2038 C C . VAL A 1 247 ? 19.089 17.728 -10.490 1.00 30.34 247 VAL A C 1
ATOM 2040 O O . VAL A 1 247 ? 18.794 16.642 -9.994 1.00 30.34 247 VAL A O 1
ATOM 2043 N N . ASP A 1 248 ? 19.267 18.829 -9.769 1.00 30.91 248 ASP A N 1
ATOM 2044 C CA . ASP A 1 248 ? 18.933 18.948 -8.354 1.00 30.91 248 ASP A CA 1
ATOM 2045 C C . ASP A 1 248 ? 17.407 19.085 -8.200 1.00 30.91 248 ASP A C 1
ATOM 2047 O O . ASP A 1 248 ? 16.817 20.122 -8.508 1.00 30.91 248 ASP A O 1
ATOM 2051 N N . PHE A 1 249 ? 16.747 18.013 -7.754 1.00 37.53 249 PHE A N 1
ATOM 2052 C CA . PHE A 1 249 ? 15.292 17.972 -7.553 1.00 37.53 249 PHE A CA 1
ATOM 2053 C C . PHE A 1 249 ? 14.829 18.674 -6.263 1.00 37.53 249 PHE A C 1
ATOM 2055 O O . PHE A 1 249 ? 13.630 18.716 -5.989 1.00 37.53 249 PHE A O 1
ATOM 2062 N N . SER A 1 250 ? 15.735 19.261 -5.472 1.00 37.53 250 SER A N 1
ATOM 2063 C CA . SER A 1 250 ? 15.377 19.905 -4.200 1.00 37.53 250 SER A CA 1
ATOM 2064 C C . SER A 1 250 ? 14.667 21.262 -4.341 1.00 37.53 250 SER A C 1
ATOM 2066 O O . SER A 1 250 ? 14.140 21.772 -3.355 1.00 37.53 250 SER A O 1
ATOM 2068 N N . LYS A 1 251 ? 14.580 21.836 -5.553 1.00 38.38 251 LYS A N 1
ATOM 2069 C CA . LYS A 1 251 ? 13.962 23.159 -5.797 1.00 38.38 251 LYS A CA 1
ATOM 2070 C C . LYS A 1 251 ? 12.553 23.141 -6.407 1.00 38.38 251 LYS A C 1
ATOM 2072 O O . LYS A 1 251 ? 12.007 24.204 -6.674 1.00 38.38 251 LYS A O 1
ATOM 2077 N N . ALA A 1 252 ? 11.936 21.977 -6.614 1.00 37.75 252 ALA A N 1
ATOM 2078 C CA . ALA A 1 252 ? 10.615 21.887 -7.256 1.00 37.75 252 ALA A CA 1
ATOM 2079 C C . ALA A 1 252 ? 9.410 21.967 -6.291 1.00 37.75 252 ALA A C 1
ATOM 2081 O O . ALA A 1 252 ? 8.281 21.727 -6.710 1.00 37.75 252 ALA A O 1
ATOM 2082 N N . TYR A 1 253 ? 9.620 22.323 -5.021 1.00 39.16 253 TYR A N 1
ATOM 2083 C CA . TYR A 1 253 ? 8.538 22.585 -4.069 1.00 39.16 253 TYR A CA 1
ATOM 2084 C C . TYR A 1 253 ? 8.438 24.085 -3.786 1.00 39.16 253 TYR A C 1
ATOM 2086 O O . TYR A 1 253 ? 9.087 24.601 -2.883 1.00 39.16 253 TYR A O 1
ATOM 2094 N N . ASN A 1 254 ? 7.585 24.768 -4.548 1.00 40.62 254 ASN A N 1
ATOM 2095 C CA . ASN A 1 254 ? 6.907 25.960 -4.049 1.00 40.62 254 ASN A CA 1
ATOM 2096 C C . ASN A 1 254 ? 5.543 25.508 -3.511 1.00 40.62 254 ASN A C 1
ATOM 2098 O O . ASN A 1 254 ? 4.721 25.050 -4.307 1.00 40.62 254 ASN A O 1
ATOM 2102 N N . PRO A 1 255 ? 5.270 25.611 -2.201 1.00 48.06 255 PRO A N 1
ATOM 2103 C CA . PRO A 1 255 ? 3.897 25.575 -1.731 1.00 48.06 255 PRO A CA 1
ATOM 2104 C C . PRO A 1 255 ? 3.216 26.871 -2.194 1.00 48.06 255 PRO A C 1
ATOM 2106 O O . PRO A 1 255 ? 3.666 27.970 -1.873 1.00 48.06 255 PRO A O 1
ATOM 2109 N N . VAL A 1 256 ? 2.168 26.740 -3.005 1.00 45.22 256 VAL A N 1
ATOM 2110 C CA . VAL A 1 256 ? 1.227 27.840 -3.263 1.00 45.22 256 VAL A CA 1
ATOM 2111 C C . VAL A 1 256 ? 0.380 28.013 -1.986 1.00 45.22 256 VAL A C 1
ATOM 2113 O O . VAL A 1 256 ? 0.050 26.988 -1.384 1.00 45.22 256 VAL A O 1
ATOM 2116 N N . PRO A 1 257 ? 0.113 29.259 -1.540 1.00 52.88 257 PRO A N 1
ATOM 2117 C CA . PRO A 1 257 ? -0.527 29.576 -0.256 1.00 52.88 257 PRO A CA 1
ATOM 2118 C C . PRO A 1 257 ? -1.930 28.992 -0.068 1.00 52.88 257 PRO A C 1
ATOM 2120 O O . PRO A 1 257 ? -2.661 28.852 -1.075 1.00 52.88 257 PRO A O 1
#

Sequence (257 aa):
MKDLVTTMVEEMKELRKTNERVVTTLDKMNRIEKEMDVLRKSSDEMREQLKQHAEVIRHQQTFMDKMDQKERGCNLIVFGMKEEDEAETNTDKGETRSIIDNVDATASPDIKSINDSEQRKQARISRHWLLYHQWRDAHPAVKVEWKTLFSVNEAEKNKPENADRNITIDMRKRQVLCDGQLFPKITFVSCYIAPSDTPSHSFTPLSEIQERRANWIATWKKMHIASNNIEIDYTKHKEKKLYLVFVDFSKAYNPVP

pLDDT: mean 74.22, std 21.75, range [26.81, 98.5]

Foldseek 3Di:
DVVVVVVVVVVVVVVVVVVVVVVVVVVVVVVVVVVVVVVVVVVVVVVVVVVVVVVVVVVVVVVVVVVVCVVCVPDDDDPDDDPPPDDPDPPPPVVVVVVVVPPPPVPDPPPDPPPVVVVVVVVVVVVVVVVVVVLVPDDPVVVVLLVVLVVVLVVQCPDPVLVPWDWDAPPVVRFIDTNNHGDPPDDDPPPPPDPPPDPDDPPPPPVVVVVVVVVVVVVVVVVVVVVVPPPDDPPPDDDDDDDDDDDDPPPPDDDDD

Organism: Capitella teleta (NCBI:txid283909)

Radius of gyration: 36.09 Å; chains: 1; bounding box: 93×56×116 Å

Secondary structure (DSSP, 8-state):
-HHHHHHHHHHHHHHHHHHHHHHHHHHHHHHHHHHHHHHHHHHHHHHHHHHHHHHHHHHHHHHHHHHHHHHHTT-----------S------HHHHHHHHHHS-TTS-TT-----HHHHHHHHHHHHHHHHHHHHHSS-HHHHHHHHHHHHHHHHHHTSGGGTTS-EEEETTTTEEEETTEEPTT------------S-------HHHHHHHHHHHHHHHHHHHHHHHT----GGG--S---------GGG------